Protein AF-A0A9E0RUA5-F1 (afdb_monomer)

Solvent-accessible surface area (backbone atoms only — not comparable to full-atom values): 12281 Å² total; per-residue (Å²): 134,87,77,86,89,81,52,70,69,57,54,52,49,50,49,49,50,51,52,51,59,60,49,48,72,36,92,84,41,36,62,61,54,50,51,51,52,53,51,42,52,51,50,49,53,53,49,53,52,51,52,50,54,50,45,54,52,51,50,53,54,50,58,73,70,47,50,87,92,51,48,72,48,57,71,55,47,51,59,53,48,51,53,49,50,51,48,46,48,62,51,49,47,52,49,54,45,47,56,67,34,51,55,45,53,54,56,44,52,55,50,53,50,33,58,73,70,69,49,83,71,80,69,75,84,51,66,67,61,45,61,65,42,41,62,57,52,46,52,52,54,49,50,52,52,50,53,55,55,59,60,43,49,63,55,50,52,52,44,58,53,22,74,82,39,68,87,40,43,68,57,44,52,51,50,52,50,52,50,51,52,49,52,53,49,48,52,52,50,47,46,62,60,52,76,58,70,58,69,68,80,55,56,60,55,51,51,70,75,42,65,76,67,81,78,115

Sequence (216 aa):
MTSPLTTENALTGANALLKG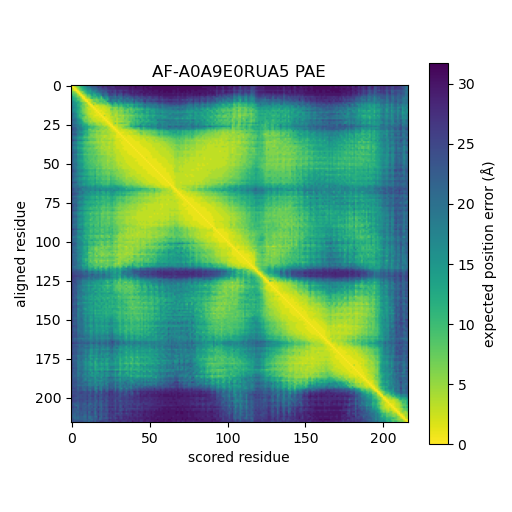FAMLGKKGVRRFVAIPIALNICLFTLGLRSAWLWFEKSLTTIENALTAWLDFLTWLLWPLFVVALLLIIAYGFTFVANLIGSPFYGLLAERVEQLALGNDNDSAFSWRQLLASIPRAVLREAKKIIYYLLWLIPIALIWLFSLIFPILTPLTTALWFAFGAWIFALKYIDYAYDNHGRSCSKLQKDMRQQRMRCLS

Nearest PDB structures (foldseek):
  6d9z-assembly1_F  TM=5.610E-01  e=2.432E-08  Pseudomonas denitrificans (nom. rej.)

Radius of gyration: 24.55 Å; Cα contacts (8 Å, |Δi|>4): 62; chains: 1; bounding box: 62×49×76 Å

Structure (mmCIF, N/CA/C/O backbone):
data_AF-A0A9E0RUA5-F1
#
_entry.id   AF-A0A9E0RUA5-F1
#
loop_
_atom_site.group_PDB
_atom_site.id
_atom_site.type_symbol
_atom_site.label_atom_id
_atom_site.label_alt_id
_atom_site.label_comp_id
_atom_site.label_asym_id
_atom_site.label_entity_id
_atom_site.label_seq_id
_atom_site.pdbx_PDB_ins_code
_atom_site.Cartn_x
_atom_site.Cartn_y
_atom_site.Cartn_z
_atom_site.occupancy
_atom_site.B_iso_or_equiv
_atom_site.auth_seq_id
_atom_site.auth_comp_id
_atom_site.auth_asym_id
_atom_site.auth_atom_id
_atom_site.pdbx_PDB_model_num
ATOM 1 N N . MET A 1 1 ? -2.320 -31.946 36.089 1.00 35.38 1 MET A N 1
ATOM 2 C CA . MET A 1 1 ? -3.617 -32.209 35.432 1.00 35.38 1 MET A CA 1
ATOM 3 C C . MET A 1 1 ? -3.814 -31.149 34.365 1.00 35.38 1 MET A C 1
ATOM 5 O O . MET A 1 1 ? -3.890 -29.973 34.687 1.00 35.38 1 MET A O 1
ATOM 9 N N . THR A 1 2 ? -3.723 -31.561 33.106 1.00 43.34 2 THR A N 1
ATOM 10 C CA . THR A 1 2 ? -3.762 -30.730 31.896 1.00 43.34 2 THR A CA 1
ATOM 11 C C . THR A 1 2 ? -5.168 -30.168 31.679 1.00 43.34 2 THR A C 1
ATOM 13 O O . THR A 1 2 ? -6.108 -30.942 31.508 1.00 43.34 2 THR A O 1
ATOM 16 N N . SER A 1 3 ? -5.327 -28.843 31.706 1.00 40.53 3 SER A N 1
ATOM 17 C CA . SER A 1 3 ? -6.595 -28.185 31.374 1.00 40.53 3 SER A CA 1
ATOM 18 C C . SER A 1 3 ? -6.884 -28.307 29.868 1.00 40.53 3 SER A C 1
ATOM 20 O O . SER A 1 3 ? -5.969 -28.141 29.055 1.00 40.53 3 SER A O 1
ATOM 22 N N . PRO A 1 4 ? -8.130 -28.606 29.458 1.00 42.28 4 PRO A N 1
ATOM 23 C CA . PRO A 1 4 ? -8.496 -28.662 28.051 1.00 42.28 4 PRO A CA 1
ATOM 24 C C . PRO A 1 4 ? -8.650 -27.228 27.529 1.00 42.28 4 PRO A C 1
ATOM 26 O O . PRO A 1 4 ? -9.483 -26.466 28.006 1.00 42.28 4 PRO A O 1
ATOM 29 N N . LEU A 1 5 ? -7.822 -26.839 26.562 1.00 51.84 5 LEU A N 1
ATOM 30 C CA . LEU A 1 5 ? -7.759 -25.469 26.039 1.00 51.84 5 LEU A CA 1
ATOM 31 C C . LEU A 1 5 ? -8.666 -25.191 24.821 1.00 51.84 5 LEU A C 1
ATOM 33 O O . LEU A 1 5 ? -8.544 -24.122 24.235 1.00 51.84 5 LEU A O 1
ATOM 37 N N . THR A 1 6 ? -9.539 -26.095 24.362 1.00 53.31 6 THR A N 1
ATOM 38 C CA . THR A 1 6 ? -9.794 -26.139 22.902 1.00 53.31 6 THR A CA 1
ATOM 39 C C . THR A 1 6 ? -11.221 -25.997 22.360 1.00 53.31 6 THR A C 1
ATOM 41 O O . THR A 1 6 ? -11.354 -25.996 21.141 1.00 53.31 6 THR A O 1
ATOM 44 N N . THR A 1 7 ? -12.286 -25.773 23.139 1.00 47.19 7 THR A N 1
ATOM 45 C CA . THR A 1 7 ? -13.639 -25.623 22.531 1.00 47.19 7 THR A CA 1
ATOM 46 C C . THR A 1 7 ? -14.515 -24.523 23.125 1.00 47.19 7 THR A C 1
ATOM 48 O O . THR A 1 7 ? -15.135 -23.781 22.363 1.00 47.19 7 THR A O 1
ATOM 51 N N . GLU A 1 8 ? -14.533 -24.334 24.445 1.00 48.47 8 GLU A N 1
ATOM 52 C CA . GLU A 1 8 ? -15.426 -23.360 25.100 1.00 48.47 8 GLU A CA 1
ATOM 53 C C . GLU A 1 8 ? -15.093 -21.900 24.738 1.00 48.47 8 GLU A C 1
ATOM 55 O O . GLU A 1 8 ? -15.973 -21.123 24.366 1.00 48.47 8 GLU A O 1
ATOM 60 N N . ASN A 1 9 ? -13.806 -21.539 24.725 1.00 52.88 9 ASN A N 1
ATOM 61 C CA . ASN A 1 9 ? -13.352 -20.192 24.355 1.00 52.88 9 ASN A CA 1
ATOM 62 C C . ASN A 1 9 ? -13.504 -19.902 22.854 1.00 52.88 9 ASN A C 1
ATOM 64 O O . ASN A 1 9 ? -13.798 -18.771 22.474 1.00 52.88 9 ASN A O 1
ATOM 68 N N . ALA A 1 10 ? -13.348 -20.916 21.996 1.00 53.06 10 ALA A N 1
ATOM 69 C CA . ALA A 1 10 ? -13.538 -20.780 20.552 1.00 53.06 10 ALA A CA 1
ATOM 70 C C . ALA A 1 10 ? -15.023 -20.613 20.194 1.00 53.06 10 ALA A C 1
ATOM 72 O O . ALA A 1 10 ? -15.358 -19.752 19.384 1.00 53.06 10 ALA A O 1
ATOM 73 N N . LEU A 1 11 ? -15.918 -21.364 20.849 1.00 56.84 11 LEU A N 1
ATOM 74 C CA . LEU A 1 11 ? -17.371 -21.192 20.738 1.00 56.84 11 LEU A CA 1
ATOM 75 C C . LEU A 1 11 ? -17.816 -19.824 21.271 1.00 56.84 11 LEU A C 1
ATOM 77 O O . LEU A 1 11 ? -18.648 -19.170 20.647 1.00 56.84 11 LEU A O 1
ATOM 81 N N . THR A 1 12 ? -17.218 -19.352 22.368 1.00 64.81 12 THR A N 1
ATOM 82 C CA . THR A 1 12 ? -17.483 -18.017 22.932 1.00 64.81 12 THR A CA 1
ATOM 83 C C . THR A 1 12 ? -16.978 -16.898 22.013 1.00 64.81 12 THR A C 1
ATOM 85 O O . THR A 1 12 ? -17.696 -15.927 21.775 1.00 64.81 12 THR A O 1
ATOM 88 N N . GLY A 1 13 ? -15.792 -17.058 21.418 1.00 60.03 13 GLY A N 1
ATOM 89 C CA . GLY A 1 13 ? -15.231 -16.135 20.427 1.00 60.03 13 GLY A CA 1
ATOM 90 C C . GLY A 1 13 ? -16.014 -16.112 19.110 1.00 60.03 13 GLY A C 1
ATOM 91 O O . GLY A 1 13 ? -16.306 -15.037 18.587 1.00 60.03 13 GLY A O 1
ATOM 92 N N . ALA A 1 14 ? -16.439 -17.273 18.608 1.00 71.00 14 ALA A N 1
ATOM 93 C CA . ALA A 1 14 ? -17.298 -17.380 17.430 1.00 71.00 14 ALA A CA 1
ATOM 94 C C . ALA A 1 14 ? -18.678 -16.749 17.677 1.00 71.00 14 ALA A C 1
ATOM 96 O O . ALA A 1 14 ? -19.162 -15.987 16.841 1.00 71.00 14 ALA A O 1
ATOM 97 N N . ASN A 1 15 ? -19.285 -16.971 18.849 1.00 74.62 15 ASN A N 1
ATOM 98 C CA . ASN A 1 15 ? -20.537 -16.304 19.222 1.00 74.62 15 ASN A CA 1
ATOM 99 C C . ASN A 1 15 ? -20.372 -14.789 19.391 1.00 74.62 15 ASN A C 1
ATOM 101 O O . ASN A 1 15 ? -21.287 -14.035 19.057 1.00 74.62 15 ASN A O 1
ATOM 105 N N . ALA A 1 16 ? -19.225 -14.322 19.891 1.00 68.00 16 ALA A N 1
ATOM 106 C CA . ALA A 1 16 ? -18.917 -12.897 19.977 1.00 68.00 16 ALA A CA 1
ATOM 107 C C . ALA A 1 16 ? -18.777 -12.263 18.582 1.00 68.00 16 ALA A C 1
ATOM 109 O O . ALA A 1 16 ? -19.339 -11.193 18.343 1.00 68.00 16 ALA A O 1
ATOM 110 N N . LEU A 1 17 ? -18.115 -12.949 17.642 1.00 72.81 17 LEU A N 1
ATOM 111 C CA . LEU A 1 17 ? -18.034 -12.533 16.238 1.00 72.81 17 LEU A CA 1
ATOM 112 C C . LEU A 1 17 ? -19.417 -12.486 15.578 1.00 72.81 17 LEU A C 1
ATOM 114 O O . LEU A 1 17 ? -19.755 -11.484 14.951 1.00 72.81 17 LEU A O 1
ATOM 118 N N . LEU A 1 18 ? -20.243 -13.520 15.765 1.00 77.69 18 LEU A N 1
ATOM 119 C CA . LEU A 1 18 ? -21.607 -13.570 15.226 1.00 77.69 18 LEU A CA 1
ATOM 120 C C . LEU A 1 18 ? -22.501 -12.471 15.820 1.00 77.69 18 LEU A C 1
ATOM 122 O O . LEU A 1 18 ? -23.225 -11.802 15.079 1.00 77.69 18 LEU A O 1
ATOM 126 N N . LYS A 1 19 ? -22.413 -12.217 17.134 1.00 73.56 19 LYS A N 1
ATOM 127 C CA . LYS A 1 19 ? -23.094 -11.082 17.782 1.00 73.56 19 LYS A CA 1
ATOM 128 C C . LYS A 1 19 ? -22.619 -9.743 17.219 1.00 73.56 19 LYS A C 1
ATOM 130 O O . LYS A 1 19 ? -23.456 -8.891 16.928 1.00 73.56 19 LYS A O 1
ATOM 135 N N . GLY A 1 20 ? -21.312 -9.564 17.031 1.00 70.25 20 GLY A N 1
ATOM 136 C CA . GLY A 1 20 ? -20.739 -8.368 16.412 1.00 70.25 20 GLY A CA 1
ATOM 137 C C . GLY A 1 20 ? -21.248 -8.159 14.985 1.00 70.25 20 GLY A C 1
ATOM 138 O O . GLY A 1 20 ? -21.694 -7.065 14.646 1.00 70.25 20 GLY A O 1
ATOM 139 N N . PHE A 1 21 ? -21.290 -9.222 14.178 1.00 77.75 21 PHE A N 1
ATOM 140 C CA . PHE A 1 21 ? -21.807 -9.182 12.810 1.00 77.75 21 PHE A CA 1
ATOM 141 C C . PHE A 1 21 ? -23.295 -8.800 12.767 1.00 77.75 21 PHE A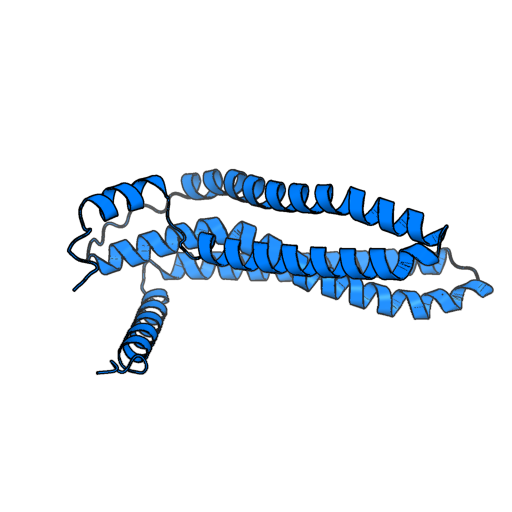 C 1
ATOM 143 O O . PHE A 1 21 ? -23.696 -7.945 11.978 1.00 77.75 21 PHE A O 1
ATOM 150 N N . ALA A 1 22 ? -24.108 -9.346 13.677 1.00 78.62 22 ALA A N 1
ATOM 151 C CA . ALA A 1 22 ? -25.519 -8.981 13.809 1.00 78.62 22 ALA A CA 1
ATOM 152 C C . ALA A 1 22 ? -25.724 -7.509 14.236 1.00 78.62 22 ALA A C 1
ATOM 154 O O . ALA A 1 22 ? -26.711 -6.880 13.845 1.00 78.62 22 ALA A O 1
ATOM 155 N N . MET A 1 23 ? -24.792 -6.923 15.000 1.00 71.06 23 MET A N 1
ATOM 156 C CA . MET A 1 23 ? -24.846 -5.508 15.400 1.00 71.06 23 MET A CA 1
ATOM 157 C C . MET A 1 23 ? -24.568 -4.537 14.244 1.00 71.06 23 MET A C 1
ATOM 159 O O . MET A 1 23 ? -25.097 -3.423 14.265 1.00 71.06 23 MET A O 1
ATOM 163 N N . LEU A 1 24 ? -23.820 -4.951 13.213 1.00 75.88 24 LEU A N 1
ATOM 164 C CA . LEU A 1 24 ? -23.523 -4.112 12.039 1.00 75.88 24 LEU A CA 1
ATOM 165 C C . LEU A 1 24 ? -24.794 -3.673 11.288 1.00 75.88 24 LEU A C 1
ATOM 167 O O . LEU A 1 24 ? -24.824 -2.598 10.686 1.00 75.88 24 LEU A O 1
ATOM 171 N N . GLY A 1 25 ? -25.859 -4.480 11.355 1.00 73.38 25 GLY A N 1
ATOM 172 C CA . GLY A 1 25 ? -27.151 -4.198 10.726 1.00 73.38 25 GLY A CA 1
ATOM 173 C C . GLY A 1 25 ? -28.056 -3.227 11.496 1.00 73.38 25 GLY A C 1
ATOM 174 O O . GLY A 1 25 ? -29.059 -2.774 10.939 1.00 73.38 25 GLY A O 1
ATOM 175 N N . LYS A 1 26 ? -27.738 -2.879 12.754 1.00 77.19 26 LYS A N 1
ATOM 176 C CA . LYS A 1 26 ? -28.607 -2.029 13.587 1.00 77.19 26 LYS A CA 1
ATOM 177 C C . LYS A 1 26 ? -28.673 -0.583 13.074 1.00 77.19 26 LYS A C 1
ATOM 179 O O . LYS A 1 26 ? -27.692 -0.003 12.590 1.00 77.19 26 LYS A O 1
ATOM 184 N N . LYS A 1 27 ? -29.857 0.026 13.212 1.00 67.56 27 LYS A N 1
ATOM 185 C CA . LYS A 1 27 ? -30.116 1.443 12.910 1.00 67.56 27 LYS A CA 1
ATOM 186 C C . LYS A 1 27 ? -29.195 2.292 13.804 1.00 67.56 27 LYS A C 1
ATOM 188 O O . LYS A 1 27 ? -29.224 2.137 15.013 1.00 67.56 27 LYS A O 1
ATOM 193 N N . GLY A 1 28 ? -28.319 3.099 13.203 1.00 69.56 28 GLY A N 1
ATOM 194 C CA . GLY A 1 28 ? -27.251 3.838 13.900 1.00 69.56 28 GLY A CA 1
ATOM 195 C C . GLY A 1 28 ? -25.838 3.385 13.514 1.00 69.56 28 GLY A C 1
ATOM 196 O O . GLY A 1 28 ? -24.993 4.2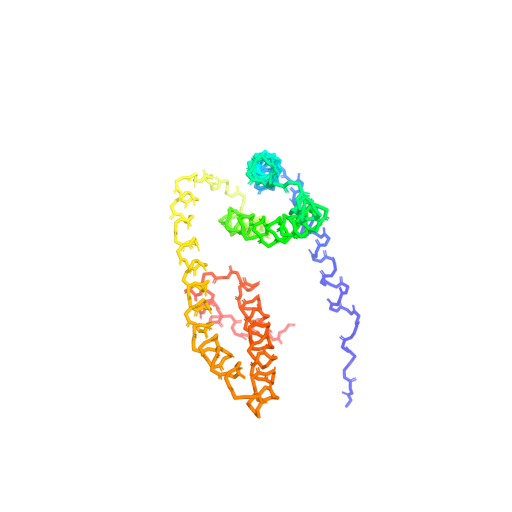37 13.244 1.00 69.56 28 GLY A O 1
ATOM 197 N N . VAL A 1 29 ? -25.614 2.073 13.355 1.00 69.81 29 VAL A N 1
ATOM 198 C CA . VAL A 1 29 ? -24.312 1.468 12.990 1.00 69.81 29 VAL A CA 1
ATOM 199 C C . VAL A 1 29 ? -24.163 1.309 11.477 1.00 69.81 29 VAL A C 1
ATOM 201 O O . VAL A 1 29 ? -23.094 1.568 10.927 1.00 69.81 29 VAL A O 1
ATOM 204 N N . ARG A 1 30 ? -25.255 0.996 10.766 1.00 79.44 30 ARG A N 1
ATOM 205 C CA . ARG A 1 30 ? -25.245 0.725 9.314 1.00 79.44 30 ARG A CA 1
ATOM 206 C C . ARG A 1 30 ? -24.555 1.808 8.470 1.00 79.44 30 ARG A C 1
ATOM 208 O O . ARG A 1 30 ? -23.898 1.483 7.489 1.00 79.44 30 ARG A O 1
ATOM 215 N N . ARG A 1 31 ? -24.666 3.092 8.847 1.00 74.94 31 ARG A N 1
ATOM 216 C CA . ARG A 1 31 ? -23.987 4.207 8.148 1.00 74.94 31 ARG A CA 1
ATOM 217 C C . ARG A 1 31 ? -22.458 4.127 8.249 1.00 74.94 31 ARG A C 1
ATOM 219 O O . ARG A 1 31 ? -21.775 4.407 7.273 1.00 74.94 31 ARG A O 1
ATOM 226 N N . PHE A 1 32 ? -21.936 3.684 9.392 1.00 71.06 32 PHE A N 1
ATOM 227 C CA . PHE A 1 32 ? -20.500 3.526 9.641 1.00 71.06 32 PHE A CA 1
ATOM 228 C C . PHE A 1 32 ? -19.896 2.343 8.885 1.00 71.06 32 PHE A C 1
ATOM 230 O O . PHE A 1 32 ? -18.689 2.304 8.691 1.00 71.06 32 PHE A O 1
ATOM 237 N N . VAL A 1 33 ? -20.733 1.406 8.438 1.00 76.00 33 VAL A N 1
ATOM 238 C CA . VAL A 1 33 ? -20.336 0.265 7.606 1.00 76.00 33 VAL A CA 1
ATOM 239 C C . VAL A 1 33 ? -20.500 0.598 6.122 1.00 76.00 33 VAL A C 1
ATOM 241 O O . VAL A 1 33 ? -19.599 0.360 5.324 1.00 76.00 33 VAL A O 1
ATOM 244 N N . ALA A 1 34 ? -21.626 1.211 5.747 1.00 81.56 34 ALA A N 1
ATOM 245 C CA . ALA A 1 34 ? -21.935 1.537 4.358 1.00 81.56 34 ALA A CA 1
ATOM 246 C C . ALA A 1 34 ? -20.989 2.592 3.762 1.00 81.56 34 ALA A C 1
ATOM 248 O O . ALA A 1 34 ? -20.607 2.459 2.603 1.00 81.56 34 ALA A O 1
ATOM 249 N N . ILE A 1 35 ? -20.593 3.616 4.534 1.00 81.31 35 ILE A N 1
ATOM 250 C CA . ILE A 1 35 ? -19.712 4.685 4.035 1.00 81.31 35 ILE A CA 1
ATOM 251 C C . ILE A 1 35 ? -18.332 4.132 3.629 1.00 81.31 35 ILE A C 1
ATOM 253 O O . ILE A 1 35 ? -17.965 4.337 2.474 1.00 81.31 35 ILE A O 1
ATOM 257 N N . PRO A 1 36 ? -17.584 3.393 4.477 1.00 78.25 36 PRO A N 1
ATOM 258 C CA . PRO A 1 36 ? -16.307 2.793 4.075 1.00 78.25 36 PRO A CA 1
ATOM 259 C C . PRO A 1 36 ? -16.424 1.853 2.878 1.00 78.25 36 PRO A C 1
ATOM 261 O O . PRO A 1 36 ? -15.572 1.887 1.997 1.00 78.25 36 PRO A O 1
ATOM 264 N N . ILE A 1 37 ? -17.487 1.044 2.814 1.00 83.56 37 ILE A N 1
ATOM 265 C CA . ILE A 1 37 ? -17.713 0.129 1.687 1.00 83.56 37 ILE A CA 1
ATOM 266 C C . ILE A 1 37 ? -17.928 0.917 0.392 1.00 83.56 37 ILE A C 1
ATOM 268 O O . ILE A 1 37 ? -17.270 0.638 -0.607 1.00 83.56 37 ILE A O 1
ATOM 272 N N . ALA A 1 38 ? -18.806 1.922 0.406 1.00 86.44 38 ALA A N 1
ATOM 273 C CA . ALA A 1 38 ? -19.066 2.758 -0.762 1.00 86.44 38 ALA A CA 1
ATOM 274 C C . ALA A 1 38 ? -17.804 3.506 -1.214 1.00 86.44 38 ALA A C 1
ATOM 276 O O . ALA A 1 38 ? -17.517 3.577 -2.408 1.00 86.44 38 ALA A O 1
ATOM 277 N N . LEU A 1 39 ? -17.026 4.017 -0.260 1.00 84.44 39 LEU A N 1
ATOM 278 C CA . LEU A 1 39 ? -15.775 4.717 -0.528 1.00 84.44 39 LEU A CA 1
ATOM 279 C C . LEU A 1 39 ? -14.735 3.760 -1.138 1.00 84.44 39 LEU A C 1
ATOM 281 O O . LEU A 1 39 ? -14.128 4.098 -2.151 1.00 84.44 39 LEU A O 1
ATOM 285 N N . ASN A 1 40 ? -14.612 2.536 -0.615 1.00 83.88 40 ASN A N 1
ATOM 286 C CA . ASN A 1 40 ? -13.751 1.494 -1.180 1.00 83.88 40 ASN A CA 1
ATOM 287 C C . ASN A 1 40 ? -14.168 1.094 -2.600 1.00 83.88 40 ASN A C 1
ATOM 289 O O . ASN A 1 40 ? -13.309 0.999 -3.470 1.00 83.88 40 ASN A O 1
ATOM 293 N N . ILE A 1 41 ? -15.464 0.902 -2.868 1.00 88.50 41 ILE A N 1
ATOM 294 C CA . ILE A 1 41 ? -15.960 0.590 -4.220 1.00 88.50 41 ILE A CA 1
ATOM 295 C C . ILE A 1 41 ? -15.660 1.748 -5.182 1.00 88.50 41 ILE A C 1
ATOM 297 O O . ILE A 1 41 ? -15.179 1.527 -6.295 1.00 88.50 41 ILE A O 1
ATOM 301 N N . CYS A 1 42 ? -15.900 2.989 -4.753 1.00 89.75 42 CYS A N 1
ATOM 302 C CA . CYS A 1 42 ? -15.622 4.183 -5.548 1.00 89.75 42 CYS A CA 1
ATOM 303 C C . CYS A 1 42 ? -14.124 4.302 -5.874 1.00 89.75 42 CYS A C 1
ATOM 305 O O . CYS A 1 42 ? -13.745 4.439 -7.033 1.00 89.75 42 CYS A O 1
ATOM 307 N N . LEU A 1 43 ? -13.253 4.151 -4.876 1.00 86.38 43 LEU A N 1
ATOM 308 C CA . LEU A 1 43 ? -11.803 4.161 -5.077 1.00 86.38 43 LEU A CA 1
ATOM 309 C C . LEU A 1 43 ? -11.324 3.028 -5.972 1.00 86.38 43 LEU A C 1
ATOM 311 O O . LEU A 1 43 ? -10.477 3.259 -6.828 1.00 86.38 43 LEU A O 1
ATOM 315 N N . PHE A 1 44 ? -11.850 1.818 -5.781 1.00 86.44 44 PHE A N 1
ATOM 316 C CA . PHE A 1 44 ? -11.472 0.667 -6.590 1.00 86.44 44 PHE A CA 1
ATOM 317 C C . PHE A 1 44 ? -11.824 0.901 -8.057 1.00 86.44 44 PHE A C 1
ATOM 319 O O . PHE A 1 44 ? -10.973 0.764 -8.929 1.00 86.44 44 PHE A O 1
ATOM 326 N N . THR A 1 45 ? -13.062 1.313 -8.329 1.00 90.06 45 THR A N 1
ATOM 327 C CA . THR A 1 45 ? -13.549 1.542 -9.696 1.00 90.06 45 THR A CA 1
ATOM 328 C C . THR A 1 45 ? -12.826 2.703 -10.377 1.00 90.06 45 THR A C 1
ATOM 330 O O . THR A 1 45 ? -12.350 2.545 -11.503 1.00 90.06 45 THR A O 1
ATOM 333 N N . LEU A 1 46 ? -12.668 3.842 -9.695 1.00 91.44 46 LEU A N 1
ATOM 334 C CA . LEU A 1 46 ? -11.947 5.001 -10.229 1.00 91.44 46 LEU A CA 1
ATOM 335 C C . LEU A 1 46 ? -10.455 4.714 -10.410 1.00 91.44 46 LEU A C 1
ATOM 337 O O . LEU A 1 46 ? -9.882 5.070 -11.441 1.00 91.44 46 LEU A O 1
ATOM 341 N N . GLY A 1 47 ? -9.831 4.056 -9.434 1.00 89.00 47 GLY A N 1
ATOM 342 C CA . GLY A 1 47 ? -8.421 3.685 -9.474 1.00 89.00 47 GLY A CA 1
ATOM 343 C C . GLY A 1 47 ? -8.133 2.700 -10.602 1.00 89.00 47 GLY A C 1
ATOM 344 O O . GLY A 1 47 ? -7.242 2.950 -11.409 1.00 89.00 47 GLY A O 1
ATOM 345 N N . LEU A 1 48 ? -8.938 1.640 -10.722 1.00 88.75 48 LEU A N 1
ATOM 346 C CA . LEU A 1 48 ? -8.817 0.644 -11.787 1.00 88.75 48 LEU A CA 1
ATOM 347 C C . LEU A 1 48 ? -9.010 1.277 -13.166 1.00 88.75 48 LEU A C 1
ATOM 349 O O . LEU A 1 48 ? -8.204 1.047 -14.066 1.00 88.75 48 LEU A O 1
ATOM 353 N N . ARG A 1 49 ? -10.037 2.121 -13.327 1.00 91.81 49 ARG A N 1
ATOM 354 C CA . ARG A 1 49 ? -10.291 2.812 -14.595 1.00 91.81 49 ARG A CA 1
ATOM 355 C C . ARG A 1 49 ? -9.138 3.739 -14.972 1.00 91.81 49 ARG A C 1
ATOM 357 O O . ARG A 1 49 ? -8.711 3.729 -16.123 1.00 91.81 49 ARG A O 1
ATOM 364 N N . SER A 1 50 ? -8.632 4.513 -14.015 1.00 91.25 50 SER A N 1
ATOM 365 C CA . SER A 1 50 ? -7.517 5.440 -14.237 1.00 91.25 50 SER A CA 1
ATOM 366 C C . SER A 1 50 ? -6.232 4.696 -14.588 1.00 91.25 50 SER A C 1
ATOM 368 O O . SER A 1 50 ? -5.533 5.082 -15.522 1.00 91.25 50 SER A O 1
ATOM 370 N N . ALA A 1 51 ? -5.941 3.605 -13.880 1.00 88.81 51 ALA A N 1
ATOM 371 C CA . ALA A 1 51 ? -4.759 2.793 -14.122 1.00 88.81 51 ALA A CA 1
ATOM 372 C C . ALA A 1 51 ? -4.821 2.086 -15.484 1.00 88.81 51 ALA A C 1
ATOM 374 O O . ALA A 1 51 ? -3.820 2.056 -16.193 1.00 88.81 51 ALA A O 1
ATOM 375 N N . TRP A 1 52 ? -6.000 1.604 -15.890 1.00 89.69 52 TRP A N 1
ATOM 376 C CA . TRP A 1 52 ? -6.213 1.031 -17.220 1.00 89.69 52 TRP A CA 1
ATOM 377 C C . TRP A 1 52 ? -6.003 2.059 -18.339 1.00 89.69 52 TRP A C 1
ATOM 379 O O . TRP A 1 52 ? -5.283 1.794 -19.295 1.00 89.69 52 TRP A O 1
ATOM 389 N N . LEU A 1 53 ? -6.570 3.261 -18.199 1.00 92.62 53 LEU A N 1
ATOM 390 C CA . LEU A 1 53 ? -6.381 4.343 -19.174 1.00 92.62 53 LEU A CA 1
ATOM 391 C C . LEU A 1 53 ? -4.916 4.778 -19.277 1.00 92.62 53 LEU A C 1
ATOM 393 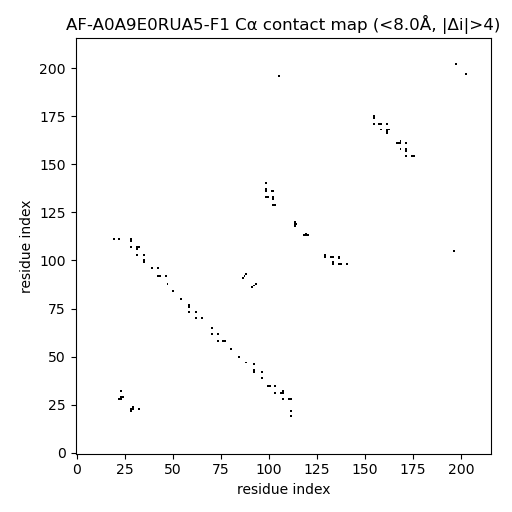O O . LEU A 1 53 ? -4.411 5.041 -20.368 1.00 92.62 53 LEU A O 1
ATOM 397 N N . TRP A 1 54 ? -4.227 4.859 -18.139 1.00 91.19 54 TRP A N 1
ATOM 398 C CA . TRP A 1 54 ? -2.800 5.151 -18.114 1.00 91.19 54 TRP A CA 1
ATOM 399 C C . TRP A 1 54 ? -1.988 4.033 -18.777 1.00 91.19 54 TRP A C 1
ATOM 401 O O . TRP A 1 54 ? -1.058 4.329 -19.520 1.00 91.19 54 TRP A O 1
ATOM 411 N N . PHE A 1 55 ? -2.367 2.770 -18.570 1.00 89.31 55 PHE A N 1
ATOM 412 C CA . PHE A 1 55 ? -1.750 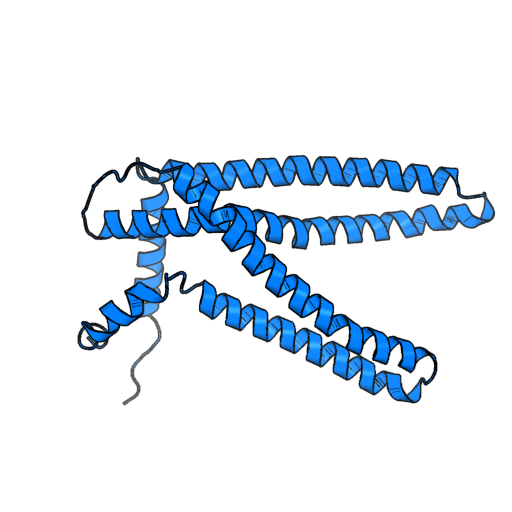1.621 -19.224 1.00 89.31 55 PHE A CA 1
ATOM 413 C C . PHE A 1 55 ? -1.913 1.668 -20.748 1.00 89.31 55 PHE A C 1
ATOM 415 O O . PHE A 1 55 ? -0.903 1.651 -21.445 1.00 89.31 55 PHE A O 1
ATOM 422 N N . GLU A 1 56 ? -3.140 1.799 -21.262 1.00 90.31 56 GLU A N 1
ATOM 423 C CA . GLU A 1 56 ? -3.395 1.887 -22.710 1.00 90.31 56 GLU A CA 1
ATOM 424 C C . GLU A 1 56 ? -2.606 3.035 -23.344 1.00 90.31 56 GLU A C 1
ATOM 426 O O . GLU A 1 56 ? -1.979 2.868 -24.391 1.00 90.31 56 GLU A O 1
ATOM 431 N N . LYS A 1 57 ? -2.573 4.197 -22.680 1.00 93.56 57 LYS A N 1
ATOM 432 C CA . LYS A 1 57 ? -1.817 5.358 -23.158 1.00 93.56 57 LYS A CA 1
ATOM 433 C C . LYS A 1 57 ? -0.307 5.113 -23.152 1.00 93.56 57 LYS A C 1
ATOM 435 O O . LYS A 1 57 ? 0.378 5.518 -24.088 1.00 93.56 57 LYS A O 1
ATOM 440 N N . SER A 1 58 ? 0.227 4.484 -22.110 1.00 90.94 58 SER A N 1
ATOM 441 C CA . SER A 1 58 ? 1.656 4.177 -22.019 1.00 90.94 58 SER A CA 1
ATOM 442 C C . SER A 1 58 ? 2.072 3.139 -23.058 1.00 90.94 58 SER A C 1
ATOM 444 O O . SER A 1 58 ? 3.081 3.341 -23.728 1.00 90.94 58 SER A O 1
ATOM 446 N N . LEU A 1 59 ? 1.279 2.077 -23.235 1.00 89.94 59 LEU A N 1
ATOM 447 C CA . LEU A 1 59 ? 1.545 1.022 -24.213 1.00 89.94 59 LEU A CA 1
ATOM 448 C C . LEU A 1 59 ? 1.553 1.597 -25.635 1.00 89.94 59 LEU A C 1
ATOM 450 O O . LEU A 1 59 ? 2.553 1.472 -26.329 1.00 89.94 59 LEU A O 1
ATOM 454 N N . THR A 1 60 ? 0.506 2.337 -26.009 1.00 90.06 60 THR A N 1
ATOM 455 C CA . THR A 1 60 ? 0.414 2.981 -27.333 1.00 90.06 60 THR A CA 1
ATOM 456 C C . THR A 1 60 ? 1.533 3.997 -27.574 1.00 90.06 60 THR A C 1
ATOM 458 O O . THR A 1 60 ? 2.060 4.097 -28.678 1.00 90.06 60 THR A O 1
ATOM 461 N N . THR A 1 61 ? 1.945 4.746 -26.546 1.00 92.12 61 THR A N 1
ATOM 462 C CA . THR A 1 61 ? 3.090 5.670 -26.656 1.00 92.12 61 THR A CA 1
ATOM 463 C C . THR A 1 61 ? 4.396 4.920 -26.931 1.00 92.12 61 THR A C 1
ATOM 465 O O . THR A 1 61 ? 5.206 5.387 -27.729 1.00 92.12 61 THR A O 1
ATOM 468 N N . I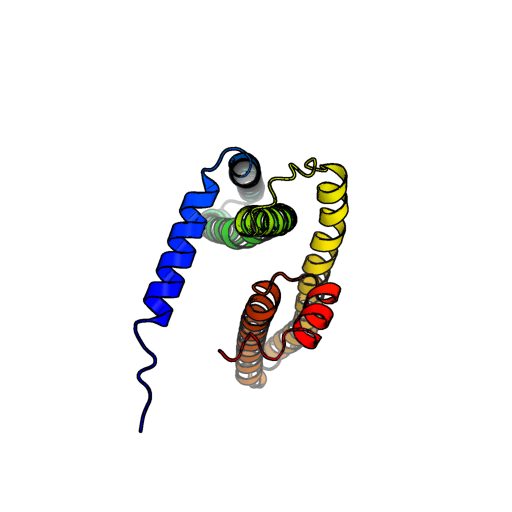LE A 1 62 ? 4.604 3.769 -26.285 1.00 89.69 62 ILE A N 1
ATOM 469 C CA . ILE A 1 62 ? 5.796 2.938 -26.485 1.00 89.69 62 ILE A CA 1
ATOM 470 C C . ILE A 1 62 ? 5.762 2.276 -27.868 1.00 89.69 62 ILE A C 1
ATOM 472 O O . ILE A 1 62 ? 6.746 2.377 -28.592 1.00 89.69 62 ILE A O 1
ATOM 476 N N . GLU A 1 63 ? 4.634 1.682 -28.265 1.00 89.00 63 GLU A N 1
ATOM 477 C CA . GLU A 1 63 ? 4.410 1.093 -29.598 1.00 89.00 63 GLU A CA 1
ATOM 478 C C . GLU A 1 63 ? 4.717 2.087 -30.721 1.00 89.00 63 GLU A C 1
ATOM 480 O O . GLU A 1 63 ? 5.471 1.774 -31.637 1.00 89.00 63 GLU A O 1
ATOM 485 N N . ASN A 1 64 ? 4.232 3.326 -30.608 1.00 90.31 64 ASN A N 1
ATOM 486 C CA . ASN A 1 64 ? 4.490 4.367 -31.607 1.00 90.31 64 ASN A CA 1
ATOM 487 C C . ASN A 1 64 ? 5.959 4.821 -31.667 1.00 90.31 64 ASN A C 1
ATOM 489 O O . ASN A 1 64 ? 6.386 5.389 -32.671 1.00 90.31 64 ASN A O 1
ATOM 493 N N . ALA A 1 65 ? 6.725 4.622 -30.592 1.00 90.31 65 ALA A N 1
ATOM 494 C CA . ALA A 1 65 ? 8.150 4.940 -30.540 1.00 90.31 65 ALA A CA 1
ATOM 495 C C . ALA A 1 65 ? 9.038 3.761 -30.982 1.00 90.31 65 ALA A C 1
ATOM 497 O O . ALA A 1 65 ? 10.227 3.955 -31.252 1.00 90.31 65 ALA A O 1
ATOM 498 N N . LEU A 1 66 ? 8.486 2.546 -31.042 1.00 90.69 66 LEU A N 1
ATOM 499 C CA . LEU A 1 66 ? 9.195 1.339 -31.451 1.00 90.69 66 LEU A CA 1
ATOM 500 C C . LEU A 1 66 ? 9.339 1.295 -32.979 1.00 90.69 66 LEU A C 1
ATOM 502 O O . LEU A 1 66 ? 8.461 1.681 -33.742 1.00 90.69 66 LEU A O 1
ATOM 506 N N . THR A 1 67 ? 10.489 0.809 -33.437 1.00 88.38 67 THR A N 1
ATOM 507 C CA . THR A 1 67 ? 10.745 0.534 -34.859 1.00 88.38 67 THR A CA 1
ATOM 508 C C . THR A 1 67 ? 10.563 -0.958 -35.137 1.00 88.38 67 THR A C 1
ATOM 510 O O . THR A 1 67 ? 10.570 -1.762 -34.209 1.00 88.38 67 THR A O 1
ATOM 513 N N . ALA A 1 68 ? 10.447 -1.353 -36.411 1.00 86.56 68 ALA A N 1
ATOM 514 C CA . ALA A 1 68 ? 10.082 -2.721 -36.807 1.00 86.56 68 ALA A CA 1
ATOM 515 C C . ALA A 1 68 ? 10.932 -3.841 -36.167 1.00 86.56 68 ALA A C 1
ATOM 517 O O . ALA A 1 68 ? 10.422 -4.919 -35.890 1.00 86.56 68 ALA A O 1
ATOM 518 N N . TRP A 1 69 ? 12.220 -3.599 -35.899 1.00 90.06 69 TRP A N 1
ATOM 519 C CA . TRP A 1 69 ? 13.103 -4.598 -35.281 1.00 90.06 69 TRP A CA 1
ATOM 520 C C . TRP A 1 69 ? 12.921 -4.736 -33.760 1.00 90.06 69 TRP A C 1
ATOM 522 O O . TRP A 1 69 ? 13.328 -5.747 -33.194 1.00 90.06 69 TRP A O 1
ATOM 532 N N . LEU A 1 70 ? 12.316 -3.743 -33.098 1.00 89.81 70 LEU A N 1
ATOM 533 C CA . LEU A 1 70 ? 12.023 -3.739 -31.660 1.00 89.81 70 LEU A CA 1
ATOM 534 C C . LEU A 1 70 ? 10.567 -4.111 -31.348 1.00 89.81 70 LEU A C 1
ATOM 536 O O . LEU A 1 70 ? 10.238 -4.273 -30.178 1.00 89.81 70 LEU A O 1
ATOM 540 N N . ASP A 1 71 ? 9.703 -4.271 -32.352 1.00 87.12 71 ASP A N 1
ATOM 541 C CA . ASP A 1 71 ? 8.266 -4.525 -32.161 1.00 87.12 71 ASP A CA 1
ATOM 542 C C . ASP A 1 71 ? 7.974 -5.804 -31.348 1.00 87.12 71 ASP A C 1
ATOM 544 O O . ASP A 1 71 ? 6.987 -5.898 -30.621 1.00 87.12 71 ASP A O 1
ATOM 548 N N . PHE A 1 72 ? 8.905 -6.766 -31.343 1.00 88.94 72 PHE A N 1
ATOM 549 C CA . PHE A 1 72 ? 8.822 -7.947 -30.476 1.00 88.94 72 PHE A CA 1
ATOM 550 C C . PHE A 1 72 ? 8.756 -7.599 -28.973 1.00 88.94 72 PHE A C 1
ATOM 552 O O . PHE A 1 72 ? 8.256 -8.399 -28.178 1.00 88.94 72 PHE A O 1
ATOM 559 N N . LEU A 1 73 ? 9.244 -6.420 -28.562 1.00 89.88 73 LEU A N 1
ATOM 560 C CA . LEU A 1 73 ? 9.152 -5.946 -27.181 1.00 89.88 73 LEU A CA 1
ATOM 561 C C . LEU A 1 73 ? 7.711 -5.658 -26.771 1.00 89.88 73 LEU A C 1
ATOM 563 O O . LEU A 1 73 ? 7.399 -5.827 -25.596 1.00 89.88 73 LEU A O 1
ATOM 567 N N . THR A 1 74 ? 6.826 -5.287 -27.697 1.00 87.25 74 THR A N 1
ATOM 568 C CA . THR A 1 74 ? 5.403 -5.043 -27.415 1.00 87.25 74 THR A CA 1
ATOM 569 C C . THR A 1 74 ? 4.755 -6.279 -26.789 1.00 87.25 74 THR A C 1
ATOM 571 O O . THR A 1 74 ? 4.099 -6.198 -25.747 1.00 87.25 74 THR A O 1
ATOM 574 N N . TRP A 1 75 ? 5.043 -7.454 -27.358 1.00 87.62 75 TRP A N 1
ATOM 575 C CA . TRP A 1 75 ? 4.572 -8.741 -26.848 1.00 87.62 75 TRP A CA 1
ATOM 576 C C . TRP A 1 75 ? 5.092 -9.056 -25.434 1.00 87.62 75 TRP A C 1
ATOM 578 O O . TRP A 1 75 ? 4.371 -9.662 -24.645 1.00 87.62 75 TRP A O 1
ATOM 588 N N . LEU A 1 76 ? 6.311 -8.624 -25.085 1.00 90.00 76 LEU A N 1
ATOM 589 C CA . LEU A 1 76 ? 6.905 -8.826 -23.755 1.00 90.00 76 LEU A CA 1
ATOM 590 C C . LEU A 1 76 ? 6.435 -7.783 -22.726 1.00 90.00 76 LEU A C 1
ATOM 592 O O . LEU A 1 76 ? 6.225 -8.101 -21.553 1.00 90.00 76 LEU A O 1
ATOM 596 N N . LEU A 1 77 ? 6.277 -6.531 -23.150 1.00 88.19 77 LEU A N 1
ATOM 597 C CA . LEU A 1 77 ? 5.872 -5.422 -22.292 1.00 88.19 77 LEU A CA 1
ATOM 598 C C . LEU A 1 77 ? 4.421 -5.569 -21.843 1.00 88.19 77 LEU A C 1
ATOM 600 O O . LEU A 1 77 ? 4.122 -5.270 -20.689 1.00 88.19 77 LEU A O 1
ATOM 604 N N . TRP A 1 78 ? 3.538 -6.078 -22.703 1.00 89.44 78 TRP A N 1
ATOM 605 C CA . TRP A 1 78 ? 2.131 -6.279 -22.365 1.00 89.44 78 TRP A CA 1
ATOM 606 C C . TRP A 1 78 ? 1.922 -7.119 -21.084 1.00 89.44 78 TRP A C 1
ATOM 608 O O . TRP A 1 78 ? 1.338 -6.596 -20.129 1.00 89.44 78 TRP A O 1
ATOM 618 N N . PRO A 1 79 ? 2.434 -8.365 -20.968 1.00 91.69 79 PRO A N 1
ATOM 619 C CA . PRO A 1 79 ? 2.266 -9.161 -19.754 1.00 91.69 79 PRO A CA 1
ATOM 620 C C . PRO A 1 79 ? 2.993 -8.553 -18.550 1.00 91.69 79 PRO A C 1
ATOM 622 O O . PRO A 1 79 ? 2.466 -8.606 -17.439 1.00 91.69 79 PRO A O 1
ATOM 625 N N . LEU A 1 80 ? 4.162 -7.929 -18.747 1.00 89.44 80 LEU A N 1
ATOM 626 C CA . LEU A 1 80 ? 4.886 -7.249 -17.669 1.00 89.44 80 LEU A CA 1
ATOM 627 C C . LEU A 1 80 ? 4.044 -6.122 -17.056 1.00 89.44 80 LEU A C 1
ATOM 629 O O . LEU A 1 80 ? 3.941 -6.013 -15.832 1.00 89.44 80 LEU A O 1
ATOM 633 N N . PHE A 1 81 ? 3.405 -5.313 -17.898 1.00 87.56 81 PHE A N 1
ATOM 634 C CA . PHE A 1 81 ? 2.509 -4.255 -17.451 1.00 87.56 81 PHE A CA 1
ATOM 635 C C . PHE A 1 81 ? 1.246 -4.801 -16.788 1.00 87.56 81 PHE A C 1
ATOM 637 O O . PHE A 1 81 ? 0.820 -4.236 -15.784 1.00 87.56 81 PHE A O 1
ATOM 644 N N . VAL A 1 82 ? 0.662 -5.895 -17.288 1.00 89.12 82 VAL A N 1
ATOM 645 C CA . VAL A 1 82 ? -0.484 -6.545 -16.627 1.00 89.12 82 VAL A CA 1
ATOM 646 C C . VAL A 1 82 ? -0.102 -7.004 -15.222 1.00 89.12 82 VAL A C 1
ATOM 648 O O . VAL A 1 82 ? -0.834 -6.734 -14.269 1.00 89.12 82 VAL A O 1
ATOM 651 N N . VAL A 1 83 ? 1.066 -7.630 -15.058 1.00 90.94 83 VAL A N 1
ATOM 652 C CA . VAL A 1 83 ? 1.580 -8.015 -13.736 1.00 90.94 83 VAL A CA 1
ATOM 653 C C . VAL A 1 83 ? 1.803 -6.781 -12.862 1.00 90.94 83 VAL A C 1
ATOM 655 O O . VAL A 1 83 ? 1.356 -6.760 -11.717 1.00 90.94 83 VAL A O 1
ATOM 658 N N . ALA A 1 84 ? 2.427 -5.726 -13.387 1.00 87.50 84 ALA A N 1
ATOM 659 C CA . ALA A 1 84 ? 2.627 -4.483 -12.647 1.00 87.50 84 ALA A CA 1
ATOM 660 C C . ALA A 1 84 ? 1.295 -3.852 -12.204 1.00 87.50 84 ALA A C 1
ATOM 662 O O . ALA A 1 84 ? 1.158 -3.453 -11.048 1.00 87.50 84 ALA A O 1
ATOM 663 N N . LEU A 1 85 ? 0.293 -3.820 -13.086 1.00 86.50 85 LEU A N 1
ATOM 664 C CA . LEU A 1 85 ? -1.049 -3.323 -12.794 1.00 86.50 85 LEU A CA 1
ATOM 665 C C . LEU A 1 85 ? -1.713 -4.156 -11.691 1.00 86.50 85 LEU A C 1
ATOM 667 O O . LEU A 1 85 ? -2.245 -3.587 -10.739 1.00 86.50 85 LEU A O 1
ATOM 671 N N . LEU A 1 86 ? -1.628 -5.488 -11.768 1.00 87.19 86 LEU A N 1
ATOM 672 C CA . LEU A 1 86 ? -2.127 -6.388 -10.725 1.00 87.19 86 LEU A CA 1
ATOM 673 C C . LEU A 1 86 ? -1.450 -6.130 -9.376 1.00 87.19 86 LEU A C 1
ATOM 675 O O . LEU A 1 86 ? -2.138 -6.095 -8.360 1.00 87.19 86 LEU A O 1
ATOM 679 N N . LEU A 1 87 ? -0.135 -5.901 -9.350 1.00 85.12 87 LEU A N 1
ATOM 680 C CA . LEU A 1 87 ? 0.596 -5.580 -8.120 1.00 85.12 87 LEU A CA 1
ATOM 681 C C . LEU A 1 87 ? 0.183 -4.215 -7.555 1.00 85.12 87 LEU A C 1
ATOM 683 O O . LEU A 1 87 ? -0.063 -4.095 -6.353 1.00 85.12 87 LEU A O 1
ATOM 687 N N . ILE A 1 88 ? 0.062 -3.192 -8.406 1.00 83.50 88 ILE A N 1
ATOM 688 C CA . ILE A 1 88 ? -0.402 -1.857 -8.003 1.00 83.50 88 ILE A CA 1
ATOM 689 C C . ILE A 1 88 ? -1.816 -1.941 -7.430 1.00 83.50 88 ILE A C 1
ATOM 691 O O . ILE A 1 88 ? -2.085 -1.338 -6.393 1.00 83.50 88 ILE A O 1
ATOM 695 N N . ILE A 1 89 ? -2.708 -2.711 -8.054 1.00 83.06 89 ILE A N 1
ATOM 696 C CA . ILE A 1 89 ? -4.054 -2.933 -7.526 1.00 83.06 89 ILE A CA 1
ATOM 697 C C . ILE A 1 89 ? -3.961 -3.684 -6.197 1.00 83.06 89 ILE A C 1
ATOM 699 O O . ILE A 1 89 ? -4.451 -3.181 -5.196 1.00 83.06 89 ILE A O 1
ATOM 703 N N . ALA A 1 90 ? -3.291 -4.835 -6.138 1.00 79.81 90 ALA A N 1
ATOM 704 C CA . ALA A 1 90 ? -3.238 -5.669 -4.938 1.00 79.81 90 ALA A CA 1
ATOM 705 C C . ALA A 1 90 ? -2.686 -4.917 -3.713 1.00 79.81 90 ALA A C 1
ATOM 707 O O . ALA A 1 90 ? -3.277 -4.965 -2.630 1.00 79.81 90 ALA A O 1
ATOM 708 N N . TYR A 1 91 ? -1.582 -4.186 -3.875 1.00 79.75 91 TYR A N 1
ATOM 709 C CA . TYR A 1 91 ? -0.924 -3.492 -2.766 1.00 79.75 91 TYR A CA 1
ATOM 710 C C . TYR A 1 91 ? -1.399 -2.050 -2.591 1.00 79.75 91 TYR A C 1
ATOM 712 O O . TYR A 1 91 ? -1.666 -1.625 -1.465 1.00 79.75 91 TYR A O 1
ATOM 720 N N . GLY A 1 92 ? -1.524 -1.298 -3.683 1.00 80.31 92 GLY A N 1
ATOM 721 C CA . GLY A 1 92 ? -1.911 0.110 -3.661 1.00 80.31 92 GLY A CA 1
ATOM 722 C C . GLY A 1 92 ? -3.358 0.304 -3.223 1.00 80.31 92 GLY A C 1
ATOM 723 O O . GLY A 1 92 ? -3.618 1.147 -2.364 1.00 80.31 92 GLY A O 1
ATOM 724 N N . PHE A 1 93 ? -4.291 -0.516 -3.723 1.00 81.06 93 PHE A N 1
ATOM 725 C CA . PHE A 1 93 ? -5.682 -0.447 -3.270 1.00 81.06 93 PHE A CA 1
ATOM 726 C C . PHE A 1 93 ? -5.792 -0.778 -1.785 1.00 81.06 93 PHE A C 1
ATOM 728 O O . PHE A 1 93 ? -6.381 -0.004 -1.042 1.00 81.06 93 PHE A O 1
ATOM 735 N N . THR A 1 94 ? -5.185 -1.882 -1.338 1.00 77.44 94 THR A N 1
ATOM 736 C CA . THR A 1 94 ? -5.213 -2.292 0.075 1.00 77.44 94 THR A CA 1
ATOM 737 C C . THR A 1 94 ? -4.656 -1.198 0.981 1.00 77.44 94 THR A C 1
ATOM 739 O O . THR A 1 94 ? -5.242 -0.896 2.019 1.00 77.44 94 THR A O 1
ATOM 742 N N . PHE A 1 95 ? -3.556 -0.558 0.576 1.00 77.50 95 PHE A N 1
ATOM 743 C CA . PHE A 1 95 ? -2.990 0.568 1.306 1.00 77.50 95 PHE A CA 1
ATOM 744 C C . PHE A 1 95 ? -3.976 1.737 1.407 1.00 77.50 95 PHE A C 1
ATOM 746 O O . PHE A 1 95 ? -4.287 2.171 2.513 1.00 77.50 95 PHE A O 1
ATOM 753 N N . VAL A 1 96 ? -4.510 2.217 0.281 1.00 77.94 96 VAL A N 1
ATOM 754 C CA . VAL A 1 96 ? -5.430 3.368 0.244 1.00 77.94 96 VAL A CA 1
ATOM 755 C C . VAL A 1 96 ? -6.750 3.065 0.966 1.00 77.94 96 VAL A C 1
ATOM 757 O O . VAL A 1 96 ? -7.242 3.899 1.727 1.00 77.94 96 VAL A O 1
ATOM 760 N N . ALA A 1 97 ? -7.297 1.864 0.786 1.00 76.88 97 ALA A N 1
ATOM 761 C CA . ALA A 1 97 ? -8.508 1.396 1.453 1.00 76.88 97 ALA A CA 1
ATOM 762 C C . ALA A 1 97 ? -8.324 1.345 2.974 1.00 76.88 97 ALA A C 1
ATOM 764 O O . ALA A 1 97 ? -9.164 1.852 3.717 1.00 76.88 97 ALA A O 1
ATOM 765 N N . ASN A 1 98 ? -7.202 0.804 3.456 1.00 75.44 98 ASN A N 1
ATOM 766 C CA . ASN A 1 98 ? -6.896 0.777 4.888 1.00 75.44 98 ASN A CA 1
ATOM 767 C C . ASN A 1 98 ? -6.649 2.179 5.444 1.00 75.44 98 ASN A C 1
ATOM 769 O O . ASN A 1 98 ? -7.115 2.503 6.535 1.00 75.44 98 ASN A O 1
ATOM 773 N N . LEU A 1 99 ? -5.973 3.033 4.678 1.00 73.75 99 LEU A N 1
ATOM 774 C CA . LEU A 1 99 ? -5.708 4.417 5.045 1.00 73.75 99 LEU A CA 1
ATOM 775 C C . LEU A 1 99 ? -7.007 5.192 5.278 1.00 73.75 99 LEU A C 1
ATOM 777 O O . LEU A 1 99 ? -7.164 5.855 6.304 1.00 73.75 99 LEU A O 1
ATOM 781 N N . ILE A 1 100 ? -7.954 5.056 4.352 1.00 73.38 100 ILE A N 1
ATOM 782 C CA . ILE A 1 100 ? -9.235 5.761 4.398 1.00 73.38 100 ILE A CA 1
ATOM 783 C C . ILE A 1 100 ? -10.219 5.084 5.355 1.00 73.38 100 ILE A C 1
ATOM 785 O O . ILE A 1 100 ? -11.007 5.779 5.990 1.00 73.38 100 ILE A O 1
ATOM 789 N N . GLY A 1 101 ? -10.152 3.760 5.510 1.00 72.44 101 GLY A N 1
ATOM 790 C CA . GLY A 1 101 ? -10.988 2.982 6.426 1.00 72.44 101 GLY A CA 1
ATOM 791 C C . GLY A 1 101 ? -10.593 3.117 7.899 1.00 72.44 101 GLY A C 1
ATOM 792 O O . GLY A 1 101 ? -11.474 3.156 8.757 1.00 72.44 101 GLY A O 1
ATOM 793 N N . SER A 1 102 ? -9.298 3.272 8.205 1.00 72.56 102 SER A N 1
ATOM 794 C CA . SER A 1 102 ? -8.772 3.387 9.577 1.00 72.56 102 SER A CA 1
ATOM 795 C C . SER A 1 102 ? -9.522 4.369 10.503 1.00 72.56 102 SER A C 1
ATOM 797 O O . SER A 1 102 ? -9.841 3.970 11.628 1.00 72.56 102 SER A O 1
ATOM 799 N N . PRO A 1 103 ? -9.902 5.600 10.089 1.00 70.06 103 PRO A N 1
ATOM 800 C CA . PRO A 1 103 ? -10.686 6.501 10.938 1.00 70.06 103 PRO A CA 1
ATOM 801 C C . PRO A 1 103 ? -12.117 6.004 11.194 1.00 70.06 103 PRO A C 1
ATOM 803 O O . PRO A 1 103 ? -12.678 6.254 12.261 1.00 70.06 103 PRO A O 1
ATOM 806 N N . PHE A 1 104 ? -12.720 5.286 10.242 1.00 73.25 104 PHE A N 1
ATOM 807 C CA . PHE A 1 104 ? -14.064 4.731 10.401 1.00 73.25 104 PHE A CA 1
ATOM 808 C C . PHE A 1 104 ? -14.066 3.516 11.325 1.00 73.25 104 PHE A C 1
ATOM 810 O O . PHE A 1 104 ? -14.998 3.367 12.112 1.00 73.25 104 PHE A O 1
ATOM 817 N N . TYR A 1 105 ? -13.023 2.683 11.275 1.00 73.88 105 TYR A N 1
ATOM 818 C CA . TYR A 1 105 ? -12.910 1.501 12.132 1.00 73.88 105 TYR A CA 1
ATOM 819 C C . TYR A 1 105 ? -12.865 1.872 13.621 1.00 73.88 105 TYR A C 1
ATOM 821 O O . TYR A 1 105 ? -13.560 1.249 14.422 1.00 73.88 105 TYR A O 1
ATOM 829 N N . GLY A 1 106 ? -12.137 2.933 13.989 1.00 70.75 106 GLY A N 1
ATOM 830 C CA . GLY A 1 106 ? -12.090 3.419 15.374 1.00 70.75 106 GLY A CA 1
ATOM 831 C C . GLY A 1 106 ? -13.441 3.939 15.882 1.00 70.75 106 GLY A C 1
ATOM 832 O O . GLY A 1 106 ? -13.866 3.593 16.982 1.00 70.75 106 GLY A O 1
ATOM 833 N N . LEU A 1 107 ? -14.155 4.713 15.058 1.00 70.38 107 LEU A N 1
ATOM 834 C CA . LEU A 1 107 ? -15.486 5.231 15.405 1.00 70.38 107 LEU A CA 1
ATOM 835 C C . LEU A 1 107 ? -16.543 4.124 15.474 1.00 70.38 107 LEU A C 1
ATOM 837 O O . LEU A 1 107 ? -17.439 4.174 16.315 1.00 70.38 107 LEU A O 1
ATOM 841 N N . LEU A 1 108 ? -16.443 3.118 14.603 1.00 71.06 108 LEU A N 1
ATOM 842 C CA . LEU A 1 108 ? -17.301 1.938 14.644 1.00 71.06 108 LEU A CA 1
ATOM 843 C C . LEU A 1 108 ? -17.086 1.157 15.948 1.00 71.06 108 LEU A C 1
ATOM 845 O O . LEU A 1 108 ? -18.066 0.796 16.597 1.00 71.06 108 LEU A O 1
ATOM 849 N N . ALA A 1 109 ? -15.830 0.942 16.352 1.00 70.94 109 ALA A N 1
ATOM 850 C CA . ALA A 1 109 ? -15.494 0.244 17.592 1.00 70.94 109 ALA A CA 1
ATOM 851 C C . ALA A 1 109 ? -16.053 0.965 18.832 1.00 70.94 109 ALA A C 1
ATOM 853 O O . ALA A 1 109 ? -16.692 0.330 19.669 1.00 70.94 109 ALA A O 1
ATOM 854 N N . GLU A 1 110 ? -15.908 2.292 18.903 1.00 70.62 110 GLU A N 1
ATOM 855 C CA . GLU A 1 110 ? -16.452 3.107 19.998 1.00 70.62 110 GLU A CA 1
ATOM 856 C C . GLU A 1 110 ? -17.989 3.024 20.075 1.00 70.62 110 GLU A C 1
ATOM 858 O O . GLU A 1 110 ? -18.562 2.946 21.162 1.00 70.62 110 GLU A O 1
ATOM 863 N N . ARG A 1 111 ? -18.680 2.968 18.927 1.00 68.56 111 ARG A N 1
ATOM 864 C CA . ARG A 1 111 ? -20.144 2.797 18.886 1.00 68.56 111 ARG A CA 1
ATOM 865 C C . ARG A 1 111 ? -20.605 1.409 19.284 1.00 68.56 111 ARG A C 1
ATOM 867 O O . ARG A 1 111 ? -21.615 1.290 19.973 1.00 68.56 111 ARG A O 1
ATOM 874 N N . VAL A 1 112 ? -19.895 0.369 18.858 1.00 69.62 112 VAL A N 1
ATOM 875 C CA . VAL A 1 112 ? -20.196 -1.006 19.274 1.00 69.62 112 VAL A CA 1
ATOM 876 C C . VAL A 1 112 ? -20.008 -1.153 20.788 1.00 69.62 112 VAL A C 1
ATOM 878 O O . VAL A 1 112 ? -20.845 -1.775 21.436 1.00 69.62 112 VAL A O 1
ATOM 881 N N . GLU A 1 113 ? -18.984 -0.520 21.369 1.00 70.88 113 GLU A N 1
ATOM 882 C CA . GLU A 1 113 ? -18.753 -0.496 22.821 1.00 70.88 113 GLU A CA 1
ATOM 883 C C . GLU A 1 113 ? -19.864 0.258 23.575 1.00 70.88 113 GLU A C 1
ATOM 885 O O . GLU A 1 113 ? -20.399 -0.260 24.555 1.00 70.88 113 GLU A O 1
ATOM 890 N N . GLN A 1 114 ? -20.291 1.429 23.086 1.00 69.62 114 GLN A N 1
ATOM 891 C CA . GLN A 1 114 ? -21.413 2.183 23.670 1.00 69.62 114 GLN A CA 1
ATOM 892 C C . GLN A 1 114 ? -22.730 1.388 23.640 1.00 69.62 114 GLN A C 1
ATOM 894 O O . GLN A 1 114 ? -23.435 1.324 24.650 1.00 69.62 114 GLN A O 1
ATOM 899 N N . LEU A 1 115 ? -23.021 0.713 22.521 1.00 69.12 115 LEU A N 1
ATOM 900 C CA . LEU A 1 115 ? -24.190 -0.162 22.385 1.00 69.12 115 LEU A CA 1
ATOM 901 C C . LEU A 1 115 ? -24.111 -1.394 23.298 1.00 69.12 115 LEU A C 1
ATOM 903 O O . LEU A 1 115 ? -25.137 -1.832 23.816 1.00 69.12 115 LEU A O 1
ATOM 907 N N . ALA A 1 116 ? -22.917 -1.953 23.510 1.00 70.62 116 ALA A N 1
ATOM 908 C CA . ALA A 1 116 ? -22.710 -3.076 24.424 1.00 70.62 116 ALA A CA 1
ATOM 909 C C . ALA A 1 116 ? -22.889 -2.675 25.900 1.00 70.62 116 ALA A C 1
ATOM 911 O O . ALA A 1 116 ? -23.359 -3.484 26.697 1.00 70.62 116 ALA A O 1
ATOM 912 N N . LEU A 1 117 ? -22.561 -1.427 26.252 1.00 76.00 117 LEU A N 1
ATOM 913 C CA . LEU A 1 117 ? -22.739 -0.857 27.593 1.00 76.00 117 LEU A CA 1
ATOM 914 C C . LEU A 1 117 ? -24.168 -0.345 27.859 1.00 76.00 117 LEU A C 1
ATOM 916 O O . LEU A 1 117 ? -24.441 0.145 28.952 1.00 76.00 117 LEU A O 1
ATOM 920 N N . GLY A 1 118 ? -25.078 -0.442 26.880 1.00 65.81 118 GLY A N 1
ATOM 921 C CA . GLY A 1 118 ? -26.463 0.032 27.001 1.00 65.81 118 GLY A CA 1
ATOM 922 C C . GLY A 1 118 ? -26.605 1.557 27.019 1.00 65.81 118 GLY A C 1
ATOM 923 O O . GLY A 1 118 ? -27.671 2.071 27.350 1.00 65.81 118 GLY A O 1
ATOM 924 N N . ASN A 1 119 ? -25.542 2.285 26.670 1.00 63.06 119 ASN A N 1
ATOM 925 C CA . ASN A 1 119 ? -25.515 3.740 26.685 1.00 63.06 119 ASN A CA 1
ATOM 926 C C . ASN A 1 119 ? -25.875 4.245 25.282 1.00 63.06 119 ASN A C 1
ATOM 928 O O . ASN A 1 119 ? -25.001 4.481 24.449 1.00 63.06 119 ASN A O 1
ATOM 932 N N . ASP A 1 120 ? -27.171 4.390 25.008 1.00 58.19 120 ASP A N 1
ATOM 933 C CA . ASP A 1 120 ? -27.701 4.791 23.693 1.00 58.19 120 ASP A CA 1
ATOM 934 C C . ASP A 1 120 ? -27.644 6.316 23.481 1.00 58.19 120 ASP A C 1
ATOM 936 O O . ASP A 1 120 ? -28.531 6.942 22.900 1.00 58.19 120 ASP A O 1
ATOM 940 N N . ASN A 1 121 ? -26.578 6.946 23.982 1.00 56.81 121 ASN A N 1
ATOM 941 C CA . ASN A 1 121 ? -26.292 8.326 23.641 1.00 56.81 121 ASN A CA 1
ATOM 942 C C . ASN A 1 121 ? -25.882 8.334 22.172 1.00 56.81 121 ASN A C 1
ATOM 944 O O . ASN A 1 121 ? -24.776 7.911 21.823 1.00 56.81 121 ASN A O 1
ATOM 948 N N . ASP A 1 122 ? -26.768 8.834 21.312 1.00 55.34 122 ASP A N 1
ATOM 949 C CA . ASP A 1 122 ? -26.452 9.181 19.932 1.00 55.34 122 ASP A CA 1
ATOM 950 C C . ASP A 1 122 ? -25.460 10.350 19.950 1.00 55.34 122 ASP A C 1
ATOM 952 O O . ASP A 1 122 ? -25.790 11.507 19.695 1.00 55.34 122 ASP A O 1
ATOM 956 N N . SER A 1 123 ? -24.216 10.064 20.344 1.00 55.50 123 SER A N 1
ATOM 957 C CA . SER A 1 123 ? -23.107 10.994 20.236 1.00 55.50 123 SER A CA 1
ATOM 958 C C . SER A 1 123 ? -23.124 11.476 18.789 1.00 55.50 123 SER A C 1
ATOM 960 O O . SER A 1 123 ? -23.137 10.673 17.864 1.00 55.50 123 SER A O 1
ATOM 962 N N . ALA A 1 124 ? -23.277 12.770 18.533 1.00 56.50 124 ALA A N 1
ATOM 963 C CA . ALA A 1 124 ? -23.446 13.231 17.160 1.00 56.50 124 ALA A CA 1
ATOM 964 C C . ALA A 1 124 ? -22.193 12.852 16.353 1.00 56.50 124 ALA A C 1
ATOM 966 O O . ALA A 1 124 ? -21.070 13.178 16.738 1.00 56.50 124 ALA A O 1
ATOM 967 N N . PHE A 1 125 ? -22.369 12.109 15.258 1.00 60.97 125 PHE A N 1
ATOM 968 C CA . PHE A 1 125 ? -21.272 11.755 14.361 1.00 60.97 125 PHE A CA 1
ATOM 969 C C . PHE A 1 125 ? -20.574 13.033 13.881 1.00 60.97 125 PHE A C 1
ATOM 971 O O . PHE A 1 125 ? -21.146 13.810 13.117 1.00 60.97 125 PHE A O 1
ATOM 978 N N . SER A 1 126 ? -19.349 13.269 14.353 1.00 69.31 126 SER A N 1
ATOM 979 C CA . SER A 1 126 ? -18.611 14.485 14.027 1.00 69.31 126 SER A CA 1
ATOM 980 C C . SER A 1 126 ? -17.700 14.240 12.832 1.00 69.31 126 SER A C 1
ATOM 982 O O . SER A 1 126 ? -16.556 13.801 12.974 1.00 69.31 126 SER A O 1
ATOM 984 N N . TRP A 1 127 ? -18.191 14.585 11.639 1.00 69.12 127 TRP A N 1
ATOM 985 C CA . TRP A 1 127 ? -17.396 14.609 10.405 1.00 69.12 127 TRP A CA 1
ATOM 986 C C . TRP A 1 127 ? -16.075 15.371 10.577 1.00 69.12 127 TRP A C 1
ATOM 988 O O . TRP A 1 127 ? -15.052 14.984 10.019 1.00 69.12 127 TRP A O 1
ATOM 998 N N . ARG A 1 128 ? -16.074 16.419 11.409 1.00 72.88 128 ARG A N 1
ATOM 999 C CA . ARG A 1 128 ? -14.888 17.228 11.711 1.00 72.88 128 ARG A CA 1
ATOM 1000 C C . ARG A 1 128 ? -13.813 16.440 12.463 1.00 72.88 128 ARG A C 1
ATOM 1002 O O . ARG A 1 128 ? -12.637 16.587 12.144 1.00 72.88 128 ARG A O 1
ATOM 1009 N N . GLN A 1 129 ? -14.190 15.606 13.434 1.00 70.81 129 GLN A N 1
ATOM 1010 C CA . GLN A 1 129 ? -13.234 14.762 14.165 1.00 70.81 129 GLN A CA 1
ATOM 1011 C C . GLN A 1 129 ? -12.671 13.651 13.271 1.00 70.81 129 GLN A C 1
ATOM 1013 O O . GLN A 1 129 ? -11.470 13.387 13.311 1.00 70.81 129 GLN A O 1
ATOM 1018 N N . LEU A 1 130 ? -13.514 13.066 12.412 1.00 72.12 130 LEU A N 1
ATOM 1019 C CA . LEU A 1 130 ? -13.104 12.038 11.455 1.00 72.12 130 LEU A CA 1
ATOM 1020 C C . LEU A 1 130 ? -12.088 12.602 10.453 1.00 72.12 130 LEU A C 1
ATOM 1022 O O . LEU A 1 130 ? -10.970 12.096 10.365 1.00 72.12 130 LEU A O 1
ATOM 1026 N N . LEU A 1 131 ? -12.414 13.713 9.786 1.00 71.69 131 LEU A N 1
ATOM 1027 C CA . LEU A 1 131 ? -11.515 14.371 8.831 1.00 71.69 131 LEU A CA 1
ATOM 1028 C C . LEU A 1 131 ? -10.209 14.854 9.483 1.00 71.69 131 LEU A C 1
ATOM 1030 O O . LEU A 1 131 ? -9.148 14.739 8.875 1.00 71.69 131 LEU A O 1
ATOM 1034 N N . ALA A 1 132 ? -10.250 15.329 10.732 1.00 74.69 132 ALA A N 1
ATOM 1035 C CA . ALA A 1 132 ? -9.048 15.739 11.466 1.00 74.69 132 ALA A CA 1
ATOM 1036 C C . ALA A 1 132 ? -8.126 14.563 11.849 1.00 74.69 132 ALA A C 1
ATOM 1038 O O . ALA A 1 132 ? -6.938 14.771 12.111 1.00 74.69 132 ALA A O 1
ATOM 1039 N N . SER A 1 133 ? -8.648 13.331 11.883 1.00 70.12 133 SER A N 1
ATOM 1040 C CA . SER A 1 133 ? -7.873 12.126 12.211 1.00 70.12 133 SER A CA 1
ATOM 1041 C C . SER A 1 133 ? -7.152 11.512 11.002 1.00 70.12 133 SER A C 1
ATOM 1043 O O . SER A 1 133 ? -6.056 10.971 11.166 1.00 70.12 133 SER A O 1
ATOM 1045 N N . ILE A 1 134 ? -7.696 11.692 9.789 1.00 72.62 134 ILE A N 1
ATOM 1046 C CA . ILE A 1 134 ? -7.121 11.209 8.521 1.00 72.62 134 ILE A CA 1
ATOM 1047 C C . ILE A 1 134 ? -5.652 11.620 8.341 1.00 72.62 134 ILE A C 1
ATOM 1049 O O . ILE A 1 134 ? -4.818 10.729 8.189 1.00 72.62 134 ILE A O 1
ATOM 1053 N N . PRO A 1 135 ? -5.263 12.912 8.392 1.00 71.94 135 PRO A N 1
ATOM 1054 C CA . PRO A 1 135 ? -3.888 13.304 8.088 1.00 71.94 135 PRO A CA 1
ATOM 1055 C C . PRO A 1 135 ? -2.882 12.700 9.070 1.00 71.94 135 PRO A C 1
ATOM 1057 O O . PRO A 1 135 ? -1.774 12.352 8.676 1.00 71.94 135 PRO A O 1
ATOM 1060 N N . ARG A 1 136 ? -3.264 12.517 10.340 1.00 72.56 136 ARG A N 1
ATOM 1061 C CA . ARG A 1 136 ? -2.400 11.885 11.347 1.00 72.56 136 ARG A CA 1
ATOM 1062 C C . ARG A 1 136 ? -2.206 10.393 11.072 1.00 72.56 136 ARG A C 1
ATOM 1064 O O . ARG A 1 136 ? -1.080 9.916 11.192 1.00 72.56 136 ARG A O 1
ATOM 1071 N N . ALA A 1 137 ? -3.267 9.683 10.681 1.00 70.19 137 ALA A N 1
ATOM 1072 C CA . ALA A 1 137 ? -3.190 8.277 10.284 1.00 70.19 137 ALA A CA 1
ATOM 1073 C C . ALA A 1 137 ? -2.338 8.102 9.015 1.00 70.19 137 ALA A C 1
ATOM 1075 O O . ALA A 1 137 ? -1.412 7.291 9.000 1.00 70.19 137 ALA A O 1
ATOM 1076 N N . VAL A 1 138 ? -2.567 8.952 8.008 1.00 71.31 138 VAL A N 1
ATOM 1077 C CA . VAL A 1 138 ? -1.790 8.990 6.760 1.00 71.31 138 VAL A CA 1
ATOM 1078 C C . VAL A 1 138 ? -0.314 9.223 7.027 1.00 71.31 138 VAL A C 1
ATOM 1080 O O . VAL A 1 138 ? 0.526 8.476 6.535 1.00 71.31 138 VAL A O 1
ATOM 1083 N N . LEU A 1 139 ? 0.017 10.220 7.847 1.00 75.44 139 LEU A N 1
ATOM 1084 C CA . LEU A 1 139 ? 1.403 10.533 8.176 1.00 75.44 139 LEU A CA 1
ATOM 1085 C C . LEU A 1 139 ? 2.087 9.380 8.928 1.00 75.44 139 LEU A C 1
ATOM 1087 O O . LEU A 1 139 ? 3.283 9.160 8.750 1.00 75.44 139 LEU A O 1
ATOM 1091 N N . ARG A 1 140 ? 1.350 8.646 9.774 1.00 72.19 140 ARG A N 1
ATOM 1092 C CA . ARG A 1 140 ? 1.880 7.492 10.515 1.00 72.19 140 ARG A CA 1
ATOM 1093 C C . ARG A 1 140 ? 2.240 6.349 9.569 1.00 72.19 140 ARG A C 1
ATOM 1095 O O . ARG A 1 140 ? 3.357 5.845 9.641 1.00 72.19 140 ARG A O 1
ATOM 1102 N N . GLU A 1 141 ? 1.332 5.987 8.670 1.00 77.00 141 GLU A N 1
ATOM 1103 C CA . GLU A 1 141 ? 1.565 4.922 7.689 1.00 77.00 141 GLU A CA 1
ATOM 1104 C C . GLU A 1 141 ? 2.619 5.324 6.644 1.00 77.00 141 GLU A C 1
ATOM 1106 O O . GLU A 1 141 ? 3.516 4.542 6.330 1.00 77.00 141 GLU A O 1
ATOM 1111 N N . ALA A 1 142 ? 2.613 6.581 6.190 1.00 77.31 142 ALA A N 1
ATOM 1112 C CA . ALA A 1 142 ? 3.644 7.107 5.296 1.00 77.31 142 ALA A CA 1
ATOM 1113 C C . ALA A 1 142 ? 5.043 7.054 5.931 1.00 77.31 142 ALA A C 1
ATOM 1115 O O . ALA A 1 142 ? 6.001 6.668 5.267 1.00 77.31 142 ALA A O 1
ATOM 1116 N N . LYS A 1 143 ? 5.176 7.372 7.227 1.00 80.44 143 LYS A N 1
ATOM 1117 C CA . LYS A 1 143 ? 6.452 7.242 7.951 1.00 80.44 143 LYS A CA 1
ATOM 1118 C C . LYS A 1 143 ? 6.956 5.799 7.993 1.00 80.44 143 LYS A C 1
ATOM 1120 O O . LYS A 1 143 ? 8.158 5.600 7.848 1.00 80.44 143 LYS A O 1
ATOM 1125 N N . LYS A 1 144 ? 6.069 4.807 8.151 1.00 74.38 144 LYS A N 1
ATOM 1126 C CA . LYS A 1 144 ? 6.447 3.382 8.092 1.00 74.38 144 LYS A CA 1
ATOM 1127 C C . LYS A 1 144 ? 6.968 3.013 6.704 1.00 74.38 144 LYS A C 1
ATOM 1129 O O . LYS A 1 144 ? 8.037 2.421 6.595 1.00 74.38 144 LYS A O 1
ATOM 1134 N N . ILE A 1 145 ? 6.265 3.428 5.646 1.00 79.88 145 ILE A N 1
ATOM 1135 C CA . ILE A 1 145 ? 6.701 3.189 4.261 1.00 79.88 145 ILE A CA 1
ATOM 1136 C C . ILE A 1 145 ? 8.059 3.838 3.997 1.00 79.88 145 ILE A C 1
ATOM 1138 O O . ILE A 1 145 ? 8.954 3.170 3.490 1.00 79.88 145 ILE A O 1
ATOM 1142 N N . ILE A 1 146 ? 8.235 5.107 4.373 1.00 82.94 146 ILE A N 1
ATOM 1143 C CA . ILE A 1 146 ? 9.507 5.824 4.208 1.00 82.94 146 ILE A CA 1
ATOM 1144 C C . ILE A 1 146 ? 10.622 5.118 4.983 1.00 82.94 146 ILE A C 1
ATOM 1146 O O . ILE A 1 146 ? 11.707 4.937 4.443 1.00 82.94 146 ILE A O 1
ATOM 1150 N N . TYR A 1 147 ? 10.362 4.673 6.214 1.00 84.25 147 TYR A N 1
ATOM 1151 C CA . TYR A 1 147 ? 11.335 3.924 7.008 1.00 84.25 147 TYR A CA 1
ATOM 1152 C C . TYR A 1 147 ? 11.784 2.633 6.305 1.00 84.25 147 TYR A C 1
ATOM 1154 O O . TYR A 1 147 ? 12.985 2.382 6.198 1.00 84.25 147 TYR A O 1
ATOM 1162 N N . TYR A 1 148 ? 10.846 1.849 5.763 1.00 81.25 148 TYR A N 1
ATOM 1163 C CA . TYR A 1 148 ? 11.177 0.637 5.006 1.00 81.25 148 TYR A CA 1
ATOM 1164 C C . TYR A 1 148 ? 11.911 0.944 3.698 1.00 81.25 148 TYR A C 1
ATOM 1166 O O . TYR A 1 148 ? 12.853 0.237 3.341 1.00 81.25 148 TYR A O 1
ATOM 1174 N N . LEU A 1 149 ? 11.517 2.013 3.005 1.00 83.56 149 LEU A N 1
ATOM 1175 C CA . LEU A 1 149 ? 12.149 2.441 1.760 1.00 83.56 149 LEU A CA 1
ATOM 1176 C C . LEU A 1 149 ? 13.584 2.931 1.990 1.00 83.56 149 LEU A C 1
ATOM 1178 O O . LEU A 1 149 ? 14.468 2.623 1.199 1.00 83.56 149 LEU A O 1
ATOM 1182 N N . LEU A 1 150 ? 13.842 3.630 3.097 1.00 88.38 150 LEU A N 1
ATOM 1183 C CA . LEU A 1 150 ? 15.190 4.045 3.488 1.00 88.38 150 LEU A CA 1
ATOM 1184 C C . LEU A 1 150 ? 16.085 2.841 3.805 1.00 88.38 150 LEU A C 1
ATOM 1186 O O . LEU A 1 150 ? 17.251 2.833 3.423 1.00 88.38 150 LEU A O 1
ATOM 1190 N N . TRP A 1 151 ? 15.539 1.805 4.446 1.00 85.50 151 TRP A N 1
ATOM 1191 C CA . TRP A 1 151 ? 16.262 0.558 4.717 1.00 85.50 151 TRP A CA 1
ATOM 1192 C C . TRP A 1 151 ? 16.543 -0.285 3.464 1.00 85.50 151 TRP A C 1
ATOM 1194 O O . TRP A 1 151 ? 17.508 -1.048 3.446 1.00 85.50 151 TRP A O 1
ATOM 1204 N N . LEU A 1 152 ? 15.752 -0.123 2.399 1.00 85.81 152 LEU A N 1
ATOM 1205 C CA . LEU A 1 152 ? 16.002 -0.760 1.102 1.00 85.81 152 LEU A CA 1
ATOM 1206 C C . LEU A 1 152 ? 17.259 -0.213 0.411 1.00 85.81 152 LEU A C 1
ATOM 1208 O O . LEU A 1 152 ? 17.930 -0.965 -0.290 1.00 85.81 152 LEU A O 1
ATOM 1212 N N . ILE A 1 153 ? 17.607 1.062 0.619 1.00 89.19 153 ILE A N 1
ATOM 1213 C CA . ILE A 1 153 ? 18.746 1.725 -0.040 1.00 89.19 153 ILE A CA 1
ATOM 1214 C C . ILE A 1 153 ? 20.083 0.997 0.205 1.00 89.19 153 ILE A C 1
ATOM 1216 O O . ILE A 1 153 ? 20.736 0.643 -0.778 1.00 89.19 153 ILE A O 1
ATOM 1220 N N . PRO A 1 154 ? 20.524 0.726 1.452 1.00 88.25 154 PRO A N 1
ATOM 1221 C CA . PRO A 1 154 ? 21.795 0.037 1.682 1.00 88.25 154 PRO A CA 1
ATOM 1222 C C . PRO A 1 154 ? 21.802 -1.386 1.110 1.00 88.25 154 PRO A C 1
ATOM 1224 O O . PRO A 1 154 ? 22.809 -1.816 0.556 1.00 88.25 154 PRO A O 1
ATOM 1227 N N . ILE A 1 155 ? 20.678 -2.103 1.175 1.00 85.94 155 ILE A N 1
ATOM 1228 C CA . ILE A 1 155 ? 20.558 -3.464 0.630 1.00 85.94 155 ILE A CA 1
ATOM 1229 C C . ILE A 1 155 ? 20.654 -3.439 -0.898 1.00 85.94 155 ILE A C 1
ATOM 1231 O O . ILE A 1 155 ? 21.364 -4.256 -1.485 1.00 85.94 155 ILE A O 1
ATOM 1235 N N . ALA A 1 156 ? 20.002 -2.468 -1.541 1.00 87.25 156 ALA A N 1
ATOM 1236 C CA . ALA A 1 156 ? 20.086 -2.257 -2.980 1.00 87.25 156 ALA A CA 1
ATOM 1237 C C . ALA A 1 156 ? 21.510 -1.886 -3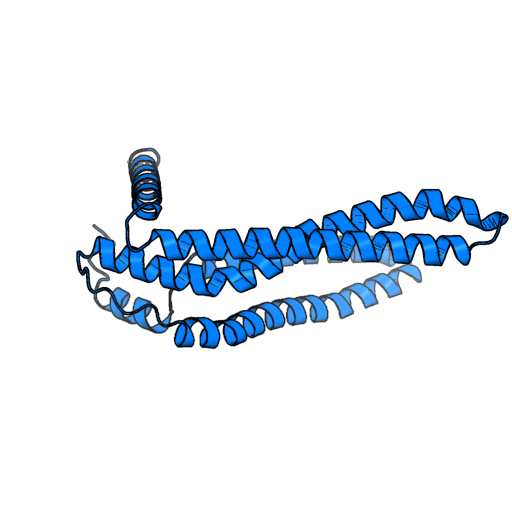.424 1.00 87.25 156 ALA A C 1
ATOM 1239 O O . ALA A 1 156 ? 21.972 -2.389 -4.444 1.00 87.25 156 ALA A O 1
ATOM 1240 N N . LEU A 1 157 ? 22.232 -1.070 -2.647 1.00 89.38 157 LEU A N 1
ATOM 1241 C CA . LEU A 1 157 ? 23.636 -0.738 -2.917 1.00 89.38 157 LEU A CA 1
ATOM 1242 C C . LEU A 1 157 ? 24.553 -1.965 -2.808 1.00 89.38 157 LEU A C 1
ATOM 1244 O O . LEU A 1 157 ? 25.392 -2.176 -3.682 1.00 89.38 157 LEU A O 1
ATOM 1248 N N . ILE A 1 158 ? 24.376 -2.802 -1.781 1.00 85.94 158 ILE A N 1
ATOM 1249 C CA . ILE A 1 158 ? 25.142 -4.052 -1.627 1.00 85.94 158 ILE A CA 1
ATOM 1250 C C . ILE A 1 158 ? 24.819 -5.021 -2.778 1.00 85.94 158 ILE A C 1
ATOM 1252 O O . ILE A 1 158 ? 25.717 -5.666 -3.320 1.00 85.94 158 ILE A O 1
ATOM 1256 N N . TRP A 1 159 ? 23.552 -5.101 -3.193 1.00 88.06 159 TRP A N 1
ATOM 1257 C CA . TRP A 1 159 ? 23.138 -5.896 -4.350 1.00 88.06 159 TRP A CA 1
ATOM 1258 C C . TRP A 1 159 ? 23.762 -5.388 -5.657 1.00 88.06 159 TRP A C 1
ATOM 1260 O O . TRP A 1 159 ? 24.311 -6.185 -6.415 1.00 88.06 159 TRP A O 1
ATOM 1270 N N . LEU A 1 160 ? 23.770 -4.070 -5.878 1.00 89.31 160 LEU A N 1
ATOM 1271 C CA . LEU A 1 160 ? 24.424 -3.445 -7.030 1.00 89.31 160 LEU A CA 1
ATOM 1272 C C . LEU A 1 160 ? 25.930 -3.753 -7.046 1.00 89.31 160 LEU A C 1
ATOM 1274 O O . LEU A 1 160 ? 26.482 -4.093 -8.089 1.00 89.31 160 LEU A O 1
ATOM 1278 N N . PHE A 1 161 ? 26.588 -3.705 -5.886 1.00 88.19 161 PHE A N 1
ATOM 1279 C CA . PHE A 1 161 ? 28.003 -4.054 -5.754 1.00 88.19 161 PHE A CA 1
ATOM 1280 C C . PHE A 1 161 ? 28.276 -5.537 -6.065 1.00 88.19 161 PHE A C 1
ATOM 1282 O O . PHE A 1 161 ? 29.287 -5.878 -6.681 1.00 88.19 161 PHE A O 1
ATOM 1289 N N . SER A 1 162 ? 27.343 -6.427 -5.719 1.00 88.06 162 SER A N 1
ATOM 1290 C CA . SER A 1 162 ? 27.431 -7.857 -6.036 1.00 88.06 162 SER A CA 1
ATOM 1291 C C . SER A 1 162 ? 27.342 -8.174 -7.533 1.00 88.06 162 SER A C 1
ATOM 1293 O O . SER A 1 162 ? 27.756 -9.266 -7.915 1.00 88.06 162 SER A O 1
ATOM 1295 N N . LEU A 1 163 ? 26.848 -7.262 -8.380 1.00 86.81 163 LEU A N 1
ATOM 1296 C CA . LEU A 1 163 ? 26.884 -7.442 -9.840 1.00 86.81 163 LEU A CA 1
ATOM 1297 C C . LEU A 1 163 ? 28.314 -7.375 -10.392 1.00 86.81 163 LEU A C 1
ATOM 1299 O O . LEU A 1 163 ? 28.612 -8.016 -11.395 1.00 86.81 163 LEU A O 1
ATOM 1303 N N . ILE A 1 164 ? 29.196 -6.622 -9.728 1.00 91.19 164 ILE A N 1
ATOM 1304 C CA . ILE A 1 164 ? 30.614 -6.494 -10.097 1.00 91.19 164 ILE A CA 1
ATOM 1305 C C . ILE A 1 164 ? 31.422 -7.668 -9.524 1.00 91.19 164 ILE A C 1
ATOM 1307 O O . ILE A 1 164 ? 32.371 -8.134 -10.150 1.00 91.19 164 ILE A O 1
ATOM 1311 N N . PHE A 1 165 ? 31.025 -8.178 -8.352 1.00 89.69 165 PHE A N 1
ATOM 1312 C CA . PHE A 1 165 ? 31.699 -9.276 -7.655 1.00 89.69 165 PHE A CA 1
ATOM 1313 C C . PHE A 1 165 ? 30.748 -10.468 -7.435 1.00 89.69 165 PHE A C 1
ATOM 1315 O O . PHE A 1 165 ? 30.109 -10.552 -6.381 1.00 89.69 165 PHE A O 1
ATOM 1322 N N . PRO A 1 166 ? 30.697 -11.441 -8.370 1.00 83.38 166 PRO A N 1
ATOM 1323 C CA . PRO A 1 166 ? 29.791 -12.596 -8.299 1.00 83.38 166 PRO A CA 1
ATOM 1324 C C . PRO A 1 166 ? 29.958 -13.465 -7.042 1.00 83.38 166 PRO A C 1
ATOM 1326 O O . PRO A 1 166 ? 29.048 -14.182 -6.636 1.00 83.38 166 PRO A O 1
ATOM 1329 N N . ILE A 1 167 ? 31.114 -13.386 -6.377 1.00 89.44 167 ILE A N 1
ATOM 1330 C CA . ILE A 1 167 ? 31.378 -14.101 -5.121 1.00 89.44 167 ILE A CA 1
ATOM 1331 C C . ILE A 1 167 ? 30.474 -13.623 -3.969 1.00 89.44 167 ILE A C 1
ATOM 1333 O O . ILE A 1 167 ? 30.248 -14.363 -3.014 1.00 89.44 167 ILE A O 1
ATOM 1337 N N . LEU A 1 168 ? 29.924 -12.407 -4.066 1.00 87.00 168 LEU A N 1
ATOM 1338 C CA . LEU A 1 168 ? 29.008 -11.828 -3.079 1.00 87.00 168 LEU A CA 1
ATOM 1339 C C . LEU A 1 168 ? 27.539 -12.201 -3.330 1.00 87.00 168 LEU A C 1
ATOM 1341 O O . LEU A 1 168 ? 26.702 -11.977 -2.455 1.00 87.00 168 LEU A O 1
ATOM 1345 N N . THR A 1 169 ? 27.204 -12.800 -4.476 1.00 87.44 169 THR A N 1
ATOM 1346 C CA . THR A 1 169 ? 25.826 -13.160 -4.848 1.00 87.44 169 THR A CA 1
ATOM 1347 C C . THR A 1 169 ? 25.099 -14.052 -3.826 1.00 87.44 169 THR A C 1
ATOM 1349 O O . THR A 1 169 ? 23.939 -13.761 -3.513 1.00 87.44 169 THR A O 1
ATOM 1352 N N . PRO A 1 170 ? 25.711 -15.100 -3.234 1.00 89.75 170 PRO A N 1
ATOM 1353 C CA . PRO A 1 170 ? 25.031 -15.878 -2.196 1.00 89.75 170 PRO A CA 1
ATO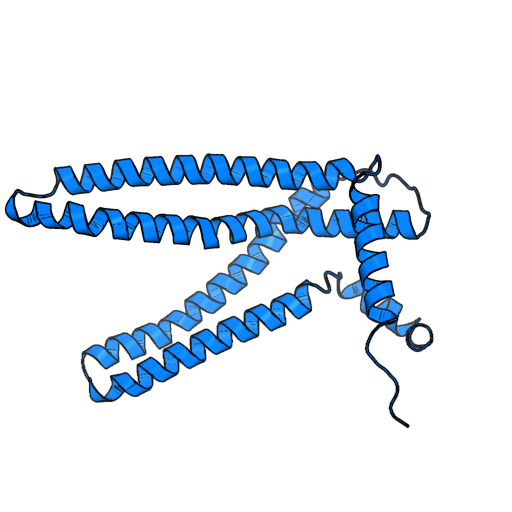M 1354 C C . PRO A 1 170 ? 24.753 -15.051 -0.930 1.00 89.75 170 PRO A C 1
ATOM 1356 O O . PRO A 1 170 ? 23.681 -15.180 -0.337 1.00 89.75 170 PRO A O 1
ATOM 1359 N N . LEU A 1 171 ? 25.667 -14.149 -0.550 1.00 87.12 171 LEU A N 1
ATOM 1360 C CA . LEU A 1 171 ? 25.487 -13.261 0.602 1.00 87.12 171 LEU A CA 1
ATOM 1361 C C . LEU A 1 171 ? 24.344 -12.266 0.366 1.00 87.12 171 LEU A C 1
ATOM 1363 O O . LEU A 1 171 ? 23.507 -12.064 1.246 1.00 87.12 171 LEU A O 1
ATOM 1367 N N . THR A 1 172 ? 24.272 -11.667 -0.824 1.00 86.44 172 THR A N 1
ATOM 1368 C CA . THR A 1 172 ? 23.202 -10.718 -1.162 1.00 86.44 172 THR A CA 1
ATOM 1369 C C . THR A 1 172 ? 21.843 -11.395 -1.255 1.00 86.44 172 THR A C 1
ATOM 1371 O O . THR A 1 172 ? 20.861 -10.843 -0.762 1.00 86.44 172 THR A O 1
ATOM 1374 N N . THR A 1 173 ? 21.783 -12.618 -1.782 1.00 87.25 173 THR A N 1
ATOM 1375 C CA . THR A 1 173 ? 20.555 -13.428 -1.802 1.00 87.25 173 THR A CA 1
ATOM 1376 C C . THR A 1 173 ? 20.057 -13.724 -0.382 1.00 87.25 173 THR A C 1
ATOM 1378 O O . THR A 1 173 ? 18.875 -13.536 -0.087 1.00 87.25 173 THR A O 1
ATOM 1381 N N . ALA A 1 174 ? 20.956 -14.114 0.529 1.00 90.69 174 ALA A N 1
ATOM 1382 C CA . ALA A 1 174 ? 20.615 -14.351 1.932 1.00 90.69 174 ALA A CA 1
ATOM 1383 C C . ALA A 1 174 ? 20.145 -13.070 2.647 1.00 90.69 174 ALA A C 1
ATOM 1385 O O . ALA A 1 174 ? 19.157 -13.104 3.383 1.00 90.69 174 ALA A O 1
ATOM 1386 N N . LEU A 1 175 ? 20.803 -11.931 2.397 1.00 88.50 175 LEU A N 1
ATOM 1387 C CA . LEU A 1 175 ? 20.410 -10.627 2.945 1.00 88.50 175 LEU A CA 1
ATOM 1388 C C . LEU A 1 175 ? 19.016 -10.197 2.472 1.00 88.50 175 LEU A C 1
ATOM 1390 O O . LEU A 1 175 ? 18.210 -9.752 3.290 1.00 88.50 175 LEU A O 1
ATOM 1394 N N . TRP A 1 176 ? 18.704 -10.371 1.185 1.00 86.31 176 TRP A N 1
ATOM 1395 C CA . TRP A 1 176 ? 17.373 -10.086 0.637 1.00 86.31 176 TRP A CA 1
ATOM 1396 C C . TRP A 1 176 ? 16.286 -10.938 1.291 1.00 86.31 176 TRP A C 1
ATOM 1398 O O . TRP A 1 176 ? 15.226 -10.420 1.650 1.00 86.31 176 TRP A O 1
ATOM 1408 N N . PHE A 1 177 ? 16.560 -12.227 1.500 1.00 89.12 177 PHE A N 1
ATOM 1409 C CA . PHE A 1 177 ? 15.628 -13.117 2.184 1.00 89.12 177 PHE A CA 1
ATOM 1410 C C . PHE A 1 177 ? 15.426 -12.718 3.652 1.00 89.12 177 PHE A C 1
ATOM 1412 O O . PHE A 1 177 ? 14.287 -12.592 4.104 1.00 89.12 177 PHE A O 1
ATOM 1419 N N . ALA A 1 178 ? 16.512 -12.456 4.385 1.00 88.31 178 ALA A N 1
ATOM 1420 C CA . ALA A 1 178 ? 16.455 -12.024 5.781 1.00 88.31 178 ALA A CA 1
ATOM 1421 C C . ALA A 1 178 ? 15.690 -10.702 5.940 1.00 88.31 178 ALA A C 1
ATOM 1423 O O . ALA A 1 178 ? 14.871 -10.559 6.848 1.00 88.31 178 ALA A O 1
ATOM 1424 N N . PHE A 1 179 ? 15.898 -9.758 5.022 1.00 85.81 179 PHE A N 1
ATOM 1425 C CA . PHE A 1 179 ? 15.162 -8.501 4.992 1.00 85.81 179 PHE A CA 1
ATOM 1426 C C . PHE A 1 179 ? 13.670 -8.704 4.708 1.00 85.81 179 PHE A C 1
ATOM 1428 O O . PHE A 1 179 ? 12.828 -8.144 5.410 1.00 85.81 179 PHE A O 1
ATOM 1435 N N . GLY A 1 180 ? 13.329 -9.552 3.732 1.00 82.75 180 GLY A N 1
ATOM 1436 C CA . GLY A 1 180 ? 11.941 -9.915 3.441 1.00 82.75 180 GLY A CA 1
ATOM 1437 C C . GLY A 1 180 ? 11.245 -10.558 4.643 1.00 82.75 180 GLY A C 1
ATOM 1438 O O . GLY A 1 180 ? 10.138 -10.153 5.005 1.00 82.75 180 GLY A O 1
ATOM 1439 N N . ALA A 1 181 ? 11.920 -11.497 5.311 1.00 84.50 181 ALA A N 1
ATOM 1440 C CA . ALA A 1 181 ? 11.434 -12.135 6.531 1.00 84.50 181 ALA A CA 1
ATOM 1441 C C . ALA A 1 181 ? 11.257 -11.125 7.676 1.00 84.50 181 ALA A C 1
ATOM 1443 O O . ALA A 1 181 ? 10.235 -11.144 8.362 1.00 84.50 181 ALA A O 1
ATOM 1444 N N . TRP A 1 182 ? 12.205 -10.200 7.851 1.00 84.69 182 TRP A N 1
ATOM 1445 C CA . TRP A 1 182 ? 12.119 -9.155 8.868 1.00 84.69 182 TRP A CA 1
ATOM 1446 C C . TRP A 1 182 ? 10.962 -8.183 8.612 1.00 84.69 182 TRP A C 1
ATOM 1448 O O . TRP A 1 182 ? 10.216 -7.878 9.543 1.00 84.69 182 TRP A O 1
ATOM 1458 N N . ILE A 1 183 ? 10.734 -7.758 7.364 1.00 80.69 183 ILE A N 1
ATOM 1459 C CA . ILE A 1 183 ? 9.557 -6.952 7.000 1.00 80.69 183 ILE A CA 1
ATOM 1460 C C . ILE A 1 183 ? 8.266 -7.717 7.291 1.00 80.69 183 ILE A C 1
ATOM 1462 O O . ILE A 1 183 ? 7.330 -7.139 7.843 1.00 80.69 183 ILE A O 1
ATOM 1466 N N . PHE A 1 184 ? 8.190 -8.999 6.928 1.00 75.56 184 PHE A N 1
ATOM 1467 C CA . PHE A 1 184 ? 7.008 -9.816 7.205 1.00 75.56 184 PHE A CA 1
ATOM 1468 C C . PHE A 1 184 ? 6.747 -9.947 8.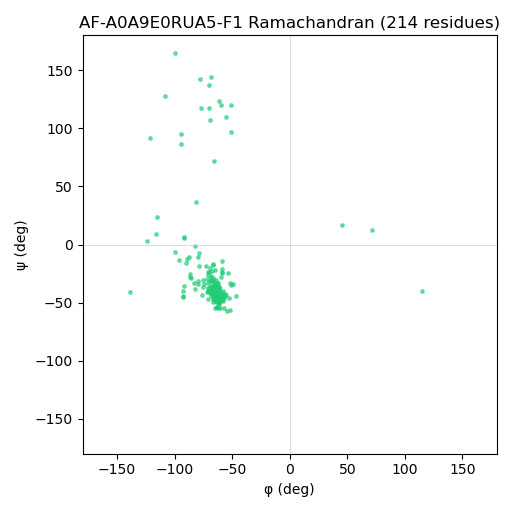707 1.00 75.56 184 PHE A C 1
ATOM 1470 O O . PHE A 1 184 ? 5.613 -9.753 9.145 1.00 75.56 184 PHE A O 1
ATOM 1477 N N . ALA A 1 185 ? 7.791 -10.198 9.497 1.00 78.38 185 ALA A N 1
ATOM 1478 C CA . ALA A 1 185 ? 7.703 -10.265 10.950 1.00 78.38 185 ALA A CA 1
ATOM 1479 C C . ALA A 1 185 ? 7.258 -8.924 11.551 1.00 78.38 185 ALA A C 1
ATOM 1481 O O . ALA A 1 185 ? 6.335 -8.896 12.362 1.00 78.38 185 ALA A O 1
ATOM 1482 N N . LEU A 1 186 ? 7.846 -7.806 11.110 1.00 71.50 186 LEU A N 1
ATOM 1483 C CA . LEU A 1 186 ? 7.440 -6.467 11.540 1.00 71.50 186 LEU A CA 1
ATOM 1484 C C . LEU A 1 186 ? 5.988 -6.173 11.177 1.00 71.50 186 LEU A C 1
ATOM 1486 O O . LEU A 1 186 ? 5.267 -5.669 12.026 1.00 71.50 186 LEU A O 1
ATOM 1490 N N . LYS A 1 187 ? 5.529 -6.528 9.971 1.00 69.00 187 LYS A N 1
ATOM 1491 C CA . LYS A 1 187 ? 4.119 -6.378 9.585 1.00 69.00 187 LYS A CA 1
ATOM 1492 C C . LYS A 1 187 ? 3.199 -7.204 10.471 1.00 69.00 187 LYS A C 1
ATOM 1494 O O . LYS A 1 187 ? 2.136 -6.720 10.830 1.00 69.00 187 LYS A O 1
ATOM 1499 N N . TYR A 1 188 ? 3.589 -8.425 10.825 1.00 67.00 188 TYR A N 1
ATOM 1500 C CA . TYR A 1 188 ? 2.767 -9.301 11.659 1.00 67.00 188 TYR A CA 1
ATOM 1501 C C . TYR A 1 188 ? 2.700 -8.816 13.113 1.00 67.00 188 TYR A C 1
ATOM 1503 O O . TYR A 1 188 ? 1.632 -8.818 13.721 1.00 67.00 188 TYR A O 1
ATOM 1511 N N . ILE A 1 189 ? 3.828 -8.342 13.652 1.00 67.56 189 ILE A N 1
ATOM 1512 C CA . ILE A 1 189 ? 3.903 -7.731 14.983 1.00 67.56 189 ILE A CA 1
ATOM 1513 C C . ILE A 1 189 ? 3.120 -6.417 14.995 1.00 67.56 189 ILE A C 1
ATOM 1515 O O . ILE A 1 189 ? 2.303 -6.215 15.882 1.00 67.56 189 ILE A O 1
ATOM 1519 N N . ASP A 1 190 ? 3.303 -5.550 14.001 1.00 63.97 190 ASP A N 1
ATOM 1520 C CA . ASP A 1 190 ? 2.559 -4.296 13.877 1.00 63.97 190 ASP A CA 1
ATOM 1521 C C . ASP A 1 190 ? 1.059 -4.574 13.736 1.00 63.97 190 ASP A C 1
ATOM 1523 O O . ASP A 1 190 ? 0.280 -3.978 14.462 1.00 63.97 190 ASP A O 1
ATOM 1527 N N . TYR A 1 191 ? 0.639 -5.576 12.953 1.00 54.09 191 TYR A N 1
ATOM 1528 C CA . TYR A 1 191 ? -0.753 -6.039 12.944 1.00 54.09 191 TYR A CA 1
ATOM 1529 C C . TYR A 1 191 ? -1.215 -6.530 14.319 1.00 54.09 191 TYR A C 1
ATOM 1531 O O . TYR A 1 191 ? -2.320 -6.198 14.721 1.00 54.09 191 TYR A O 1
ATOM 1539 N N . ALA A 1 192 ? -0.408 -7.272 15.081 1.00 52.34 192 ALA A N 1
ATOM 1540 C CA . ALA A 1 192 ? -0.772 -7.678 16.442 1.00 52.34 192 ALA A CA 1
ATOM 1541 C C . ALA A 1 192 ? -0.885 -6.479 17.406 1.00 52.34 192 ALA A C 1
ATOM 1543 O O . ALA A 1 192 ? -1.714 -6.494 18.316 1.00 52.34 192 ALA A O 1
ATOM 1544 N N . TYR A 1 193 ? -0.096 -5.424 17.199 1.00 53.22 193 TYR A N 1
ATOM 1545 C CA . TYR A 1 193 ? -0.147 -4.185 17.978 1.00 53.22 193 TYR A CA 1
ATOM 1546 C C . TYR A 1 193 ? -1.289 -3.246 17.541 1.00 53.22 193 TYR A C 1
ATOM 1548 O O . TYR A 1 193 ? -1.900 -2.601 18.393 1.00 53.22 193 TYR A O 1
ATOM 1556 N N . ASP A 1 194 ? -1.630 -3.202 16.251 1.00 50.25 194 ASP A N 1
ATOM 1557 C CA . ASP A 1 194 ? -2.683 -2.352 15.673 1.00 50.25 194 ASP A CA 1
ATOM 1558 C C . ASP A 1 194 ? -4.069 -3.019 15.733 1.00 50.25 194 ASP A C 1
ATOM 1560 O O . ASP A 1 194 ? -5.071 -2.329 15.894 1.00 50.25 194 ASP A O 1
ATOM 1564 N N . ASN A 1 195 ? -4.146 -4.358 15.725 1.00 39.88 195 ASN A N 1
ATOM 1565 C CA . ASN A 1 195 ? -5.374 -5.130 15.986 1.00 39.88 195 ASN A CA 1
ATOM 1566 C C . ASN A 1 195 ? -5.850 -4.973 17.442 1.00 39.88 195 ASN A C 1
ATOM 1568 O O . ASN A 1 195 ? -7.012 -5.215 17.757 1.00 39.88 195 ASN A O 1
ATOM 1572 N N . HIS A 1 196 ? -4.977 -4.485 18.329 1.00 43.53 196 HIS A N 1
ATOM 1573 C CA . HIS A 1 196 ? -5.394 -4.003 19.636 1.00 43.53 196 HIS A CA 1
ATOM 1574 C C . HIS A 1 196 ? -5.993 -2.601 19.609 1.00 43.53 196 HIS A C 1
ATOM 1576 O O . HIS A 1 196 ? -6.500 -2.223 20.650 1.00 43.53 196 HIS A O 1
ATOM 1582 N N . GLY A 1 197 ? -5.979 -1.852 18.495 1.00 44.38 197 GLY A N 1
ATOM 1583 C CA . GLY A 1 197 ? -6.884 -0.736 18.160 1.00 44.38 197 GLY A CA 1
ATOM 1584 C C . GLY A 1 197 ? -7.187 0.311 19.240 1.00 44.38 197 GLY A C 1
ATOM 1585 O O . GLY A 1 197 ? -8.181 1.027 19.144 1.00 44.38 197 GLY A O 1
ATOM 1586 N N . ARG A 1 198 ? -6.393 0.396 20.308 1.00 40.06 198 ARG A N 1
ATOM 1587 C CA . ARG A 1 198 ? -6.742 1.138 21.519 1.00 40.06 198 ARG A CA 1
ATOM 1588 C C . ARG A 1 198 ? -5.878 2.374 21.585 1.00 40.06 198 ARG A C 1
ATOM 1590 O O . ARG A 1 198 ? -4.651 2.310 21.546 1.00 40.06 198 ARG A O 1
ATOM 1597 N N . SER A 1 199 ? -6.538 3.512 21.758 1.00 39.72 199 SER A N 1
ATOM 1598 C CA . SER A 1 199 ? -5.924 4.724 22.281 1.00 39.72 199 SER A CA 1
ATOM 1599 C C . SER A 1 199 ? -5.184 4.373 23.584 1.00 39.72 199 SER A C 1
ATOM 1601 O O . SER A 1 199 ? -5.762 4.257 24.665 1.00 39.72 199 SER A O 1
ATOM 1603 N N . CYS A 1 200 ? -3.873 4.147 23.468 1.00 42.25 200 CYS A N 1
ATOM 1604 C CA . CYS A 1 200 ? -3.019 3.566 24.513 1.00 42.25 200 CYS A CA 1
ATOM 1605 C C . CYS A 1 200 ? -3.021 4.382 25.826 1.00 42.25 200 CYS A C 1
ATOM 1607 O O . CYS A 1 200 ? -2.649 3.889 26.886 1.00 42.25 200 CYS A O 1
ATOM 1609 N N . SER A 1 201 ? -3.526 5.618 25.789 1.00 45.72 201 SER A N 1
ATOM 1610 C CA . SER A 1 201 ? -3.624 6.499 26.952 1.00 45.72 201 SER A CA 1
ATOM 1611 C C . SER A 1 201 ? -4.748 6.138 27.943 1.00 45.72 201 SER A C 1
ATOM 1613 O O . SER A 1 201 ? -4.565 6.362 29.140 1.00 45.72 201 SER A O 1
ATOM 1615 N N . LYS A 1 202 ? -5.882 5.559 27.504 1.00 43.47 202 LYS A N 1
ATOM 1616 C CA . LYS A 1 202 ? -6.999 5.200 28.414 1.00 43.47 202 LYS A CA 1
ATOM 1617 C C . LYS A 1 202 ? -6.925 3.757 28.925 1.00 43.47 202 LYS A C 1
ATOM 1619 O O . LYS A 1 202 ? -7.092 3.533 30.119 1.00 43.47 202 LYS A O 1
ATOM 1624 N N . LEU A 1 203 ? -6.548 2.798 28.072 1.00 41.50 203 LEU A N 1
ATOM 1625 C CA . LEU A 1 203 ? -6.512 1.373 28.439 1.00 41.50 203 LEU A CA 1
ATOM 1626 C C . LEU A 1 203 ? -5.504 1.060 29.563 1.00 41.50 203 LEU A C 1
ATOM 1628 O O . LEU A 1 203 ? -5.787 0.238 30.428 1.00 41.50 203 LEU A O 1
ATOM 1632 N N . GLN A 1 204 ? -4.350 1.738 29.607 1.00 46.16 204 GLN A N 1
ATOM 1633 C CA . GLN A 1 204 ? -3.369 1.535 30.685 1.00 46.16 204 GLN A CA 1
ATOM 1634 C C . GLN A 1 204 ? -3.856 2.048 32.053 1.00 46.16 204 GLN A C 1
ATOM 1636 O O . GLN A 1 204 ? -3.432 1.524 33.085 1.00 46.16 204 GLN A O 1
ATOM 1641 N N . LYS A 1 205 ? -4.747 3.050 32.079 1.00 44.94 205 LYS A N 1
ATOM 1642 C CA . LYS A 1 205 ? -5.377 3.539 33.317 1.00 44.94 205 LYS A CA 1
ATOM 1643 C C . LYS A 1 205 ? -6.472 2.586 33.793 1.00 44.94 205 LYS A C 1
ATOM 1645 O O . LYS A 1 205 ? -6.465 2.220 34.967 1.00 44.94 205 LYS A O 1
ATOM 1650 N N . ASP A 1 206 ? -7.310 2.101 32.882 1.00 50.00 206 ASP A N 1
ATOM 1651 C CA . ASP A 1 206 ? -8.404 1.184 33.222 1.00 50.00 206 ASP A CA 1
ATOM 1652 C C . ASP A 1 206 ? -7.886 -0.214 33.608 1.00 50.00 206 ASP A C 1
ATOM 1654 O O . ASP A 1 206 ? -8.357 -0.807 34.579 1.00 50.00 206 ASP A O 1
ATOM 1658 N N . MET A 1 207 ? -6.827 -0.714 32.954 1.00 45.50 207 MET A N 1
ATOM 1659 C CA . MET A 1 207 ? -6.196 -1.992 33.324 1.00 45.50 207 MET A CA 1
ATOM 1660 C C . MET A 1 207 ? -5.419 -1.941 34.645 1.00 45.50 207 MET A C 1
ATOM 1662 O O . MET A 1 207 ? -5.278 -2.967 35.313 1.00 45.50 207 MET A O 1
ATOM 1666 N N . ARG A 1 208 ? -4.961 -0.760 35.082 1.00 50.09 208 ARG A N 1
ATOM 1667 C CA . ARG A 1 208 ? -4.436 -0.589 36.447 1.00 50.09 208 ARG A CA 1
ATOM 1668 C C . ARG A 1 208 ? -5.543 -0.639 37.502 1.00 50.09 208 ARG A C 1
ATOM 1670 O O . ARG A 1 208 ? -5.269 -1.088 38.610 1.00 50.09 208 ARG A O 1
ATOM 1677 N N . GLN A 1 209 ? -6.769 -0.236 37.166 1.00 49.72 209 GLN A N 1
ATOM 1678 C CA . GLN A 1 209 ? -7.918 -0.280 38.079 1.00 49.72 209 GLN A CA 1
ATOM 1679 C C . GLN A 1 209 ? -8.665 -1.622 38.078 1.00 49.72 209 GLN A C 1
ATOM 1681 O O . GLN A 1 209 ? -9.262 -1.974 39.091 1.00 49.72 209 GLN A O 1
ATOM 1686 N N . GLN A 1 210 ? -8.612 -2.400 36.992 1.00 48.06 210 GLN A N 1
ATOM 1687 C CA . GLN A 1 210 ? -9.377 -3.651 36.847 1.00 48.06 210 GLN A CA 1
ATOM 1688 C C . GLN A 1 210 ? -8.516 -4.920 36.756 1.00 48.06 210 GLN A C 1
ATOM 1690 O O . GLN A 1 210 ? -8.976 -5.958 36.283 1.00 48.06 210 GLN A O 1
ATOM 1695 N N . ARG A 1 211 ? -7.281 -4.878 37.272 1.00 42.97 211 ARG A N 1
ATOM 1696 C CA . ARG A 1 211 ? -6.322 -6.000 37.251 1.00 42.97 211 ARG A CA 1
ATOM 1697 C C . ARG A 1 211 ? -6.871 -7.316 37.839 1.00 42.97 211 ARG A C 1
ATOM 1699 O O . ARG A 1 211 ? -6.409 -8.381 37.458 1.00 42.97 211 ARG A O 1
ATOM 1706 N N . MET A 1 212 ? -7.873 -7.238 38.720 1.00 45.06 212 MET A N 1
ATOM 1707 C CA . MET A 1 212 ? -8.517 -8.388 39.373 1.00 45.06 212 MET A CA 1
ATOM 1708 C C . MET A 1 212 ? -9.718 -8.972 38.607 1.00 45.06 212 MET A C 1
ATOM 1710 O O . MET A 1 212 ? -10.164 -10.057 38.952 1.00 45.06 212 MET A O 1
ATOM 1714 N N . ARG A 1 213 ? -10.256 -8.289 37.583 1.00 42.31 213 ARG A N 1
ATOM 1715 C CA . ARG A 1 213 ? -11.429 -8.762 36.812 1.00 42.31 213 ARG A CA 1
ATOM 1716 C C . ARG A 1 213 ? -11.078 -9.493 35.514 1.00 42.31 213 ARG A C 1
ATOM 1718 O O . ARG A 1 213 ? -11.942 -10.132 34.941 1.00 42.31 213 ARG A O 1
ATOM 1725 N N . CYS A 1 214 ? -9.832 -9.411 35.047 1.00 33.84 214 CYS A N 1
ATOM 1726 C CA . CYS A 1 214 ? -9.361 -10.142 33.860 1.00 33.84 214 CYS A CA 1
ATOM 1727 C C . CYS A 1 214 ? -8.744 -11.515 34.187 1.00 33.84 214 CYS A C 1
ATOM 1729 O O . CYS A 1 214 ? -8.182 -12.151 33.301 1.00 33.84 214 CYS A O 1
ATOM 1731 N N . LEU A 1 215 ? -8.804 -11.946 35.452 1.00 36.09 215 LEU A N 1
ATOM 1732 C CA . LEU A 1 215 ? -8.280 -13.230 35.937 1.00 36.09 215 LEU A CA 1
ATOM 1733 C C . LEU A 1 215 ? -9.383 -14.169 36.467 1.00 36.09 215 LEU A C 1
ATOM 1735 O O . LEU A 1 215 ? -9.065 -15.204 37.044 1.00 36.09 215 LEU A O 1
ATOM 1739 N N . SER A 1 216 ? -10.656 -13.819 36.263 1.00 31.02 216 SER A N 1
ATOM 1740 C CA . SER A 1 216 ? -11.839 -14.640 36.561 1.00 31.02 216 SER A CA 1
ATOM 1741 C C . SER A 1 216 ? -12.687 -14.788 35.311 1.00 31.02 216 SER A C 1
ATOM 1743 O O . SER A 1 216 ? -13.144 -15.913 35.041 1.00 31.02 216 SER A O 1
#

Secondary structure (DSSP, 8-state):
-PPP-SSHHHHHHHHHHHHHHHHHTSTTTHHHHHHHHHHHHHHHHHHHHHHHHHHHHHHHHHHHH--TTTTHHHHHHHHHHHHHHHHIIIIIIHHHHHHHHHHHHHHHHHHHHHHHTT--------HHHHHHHHHHHHHHHHHHHHHHHHHHHHHHHHHHHHHH-GGGHHHHHHHHHHHHHHHHHHHHHHHHHHTT---HHHHHHHHHH-TTTS--

pLDDT: mean 74.15, std 15.7, range [31.02, 93.56]

Mean predicted aligned error: 13.43 Å

Foldseek 3Di:
DDDDDDDPVVVVVVVVVVVLVVCCPDDLNVCLVVVLVVVLVVCLVVVLVVLVVVVVVVLVVVCVVDDPVCNVVSVVVVVVSVVVSVVCSVPVSVVVSCLLSLLSVLVSVVVVVCVVVVNPPPPPPDPPVSVVVSVVSVVVVVVVVVVLVVVVVVLVVLVVVCVVPVVCVVVSVVVVVVSVVVVVVVVVVVCVVCVVVDPVVVVVVVCVVCVPVVVD